Protein AF-A0A176FDD5-F1 (afdb_monomer)

Nearest PDB structures (foldseek):
  8rt6-assembly1_B  TM=4.544E-01  e=3.530E-19  Escherichia coli
  6gyb-assembly1_b  TM=4.256E-01  e=1.384E-16  Xanthomonas citri pv. citri str. 306
  7o3j-assembly1_B  TM=7.691E-01  e=2.552E-09  Escherichia coli
  8rt5-assembly1_B  TM=8.781E-01  e=9.897E-08  Escherichia coli
  2n01-assembly1_B  TM=8.824E-01  e=1.309E-06  Xanthomonas citri pv. citri str. 306

Radius of gyration: 21.98 Å; Cα contacts (8 Å, |Δi|>4): 383; chains: 1; bounding box: 65×36×54 Å

Mean predicted aligned error: 16.77 Å

Foldseek 3Di:
DPPDEAEDEAEQVDKAKEFDDPPWAWPDKDWDDCPQKPKDDDVVVGRMIIIHGDDAQDWTWMWTDTPVDIYIYIYTYDDDPDDDDPDRYHYDDDVVVVVVVVVVVVPVPDDQQDKQQQKDKDFDAQQGFPGWIDSQFKIKTAGDQPGDAWQKWAADPVRDTDHFDWDDDRRMIITTHDHQKMWTDDDPGIMIMGRDPPDDDDDD

Solvent-accessible surface area (backbone atoms only — not comparable to full-atom values): 11945 Å² total; per-residue (Å²): 126,90,86,60,71,44,79,42,75,35,36,78,91,46,66,37,36,38,43,57,59,92,89,36,40,76,74,45,77,48,62,73,51,61,81,40,32,49,75,48,74,39,72,92,70,44,31,33,37,38,39,34,47,74,39,89,72,38,71,40,47,35,37,40,33,34,82,80,50,75,46,40,34,37,42,32,36,50,84,71,84,80,90,73,74,95,76,54,72,49,70,77,82,53,73,61,58,50,47,47,51,47,60,63,51,56,53,56,92,83,65,75,60,76,68,45,61,51,57,51,77,46,67,83,60,68,51,50,60,79,45,51,38,28,51,84,55,35,29,38,38,30,39,45,87,88,29,62,86,57,51,60,26,43,29,48,99,84,66,56,72,40,86,62,66,67,50,74,60,88,47,35,37,41,29,74,42,74,67,56,29,34,38,35,34,55,93,91,50,59,34,40,37,36,50,56,81,90,69,87,80,83,82,132

Structure (mmCIF, N/CA/C/O backbone):
data_AF-A0A176FDD5-F1
#
_entry.id   AF-A0A176FDD5-F1
#
loop_
_atom_site.group_PDB
_atom_site.id
_atom_site.type_symbol
_atom_site.label_atom_id
_atom_site.label_alt_id
_atom_site.label_comp_id
_atom_site.label_asym_id
_atom_site.label_entity_id
_atom_site.label_seq_id
_atom_site.pdbx_PDB_ins_code
_atom_site.Cartn_x
_atom_site.Cartn_y
_atom_site.Cartn_z
_atom_site.occupancy
_atom_site.B_iso_or_equiv
_atom_site.auth_seq_id
_atom_site.auth_comp_id
_atom_site.auth_asym_id
_atom_site.auth_atom_id
_atom_site.pdbx_PDB_model_num
ATOM 1 N N . PHE A 1 1 ? 4.085 -1.609 23.757 1.00 45.97 1 PHE A N 1
ATOM 2 C CA . PHE A 1 1 ? 2.766 -1.105 23.316 1.00 45.97 1 PHE A CA 1
ATOM 3 C C . PHE A 1 1 ? 1.644 -2.127 23.492 1.00 45.97 1 PHE A C 1
ATOM 5 O O . PHE A 1 1 ? 0.540 -1.878 23.028 1.00 45.97 1 PHE A O 1
ATOM 12 N N . GLU A 1 2 ? 1.873 -3.253 24.171 1.00 36.41 2 GLU A N 1
ATOM 13 C CA . GLU A 1 2 ? 0.776 -4.142 24.560 1.00 36.41 2 GLU A CA 1
ATOM 14 C C . GLU A 1 2 ? -0.098 -3.409 25.593 1.00 36.41 2 GLU A C 1
ATOM 16 O O . GLU A 1 2 ? 0.437 -2.872 26.562 1.00 36.41 2 GLU A O 1
ATOM 21 N N . ASN A 1 3 ? -1.413 -3.351 25.342 1.00 49.44 3 ASN A N 1
ATOM 22 C CA . ASN A 1 3 ? -2.490 -2.768 26.171 1.00 49.44 3 ASN A CA 1
ATOM 23 C C . ASN A 1 3 ? -2.983 -1.341 25.850 1.00 49.44 3 ASN A C 1
ATOM 25 O O . ASN A 1 3 ? -3.723 -0.773 26.653 1.00 49.44 3 ASN A O 1
ATOM 29 N N . GLN A 1 4 ? -2.669 -0.758 24.687 1.00 61.59 4 GLN A N 1
ATOM 30 C CA . GLN A 1 4 ? -3.341 0.480 24.264 1.00 61.59 4 GLN A CA 1
ATOM 31 C C . GLN A 1 4 ? -4.696 0.168 23.602 1.00 61.59 4 GLN A C 1
ATOM 33 O O . GLN A 1 4 ? -4.754 -0.588 22.634 1.00 61.59 4 GLN A O 1
ATOM 38 N N . VAL A 1 5 ? -5.780 0.746 24.133 1.00 67.62 5 VAL A N 1
ATOM 39 C CA . VAL A 1 5 ? -7.127 0.679 23.540 1.00 67.62 5 VAL A CA 1
ATOM 40 C C . VAL A 1 5 ? -7.365 1.939 22.711 1.00 67.62 5 VAL A C 1
ATOM 42 O O . VAL A 1 5 ? -7.263 3.050 23.231 1.00 67.62 5 VAL A O 1
ATOM 45 N N . PHE A 1 6 ? -7.683 1.775 21.430 1.00 73.19 6 PHE A N 1
ATOM 46 C CA . PHE A 1 6 ? -7.930 2.881 20.506 1.00 73.19 6 PHE A CA 1
ATOM 47 C C . PHE A 1 6 ? -9.427 3.145 20.364 1.00 73.19 6 PHE A C 1
ATOM 49 O O . PHE A 1 6 ? -10.178 2.258 19.967 1.00 73.19 6 PHE A O 1
ATOM 56 N N . VAL A 1 7 ? -9.871 4.361 20.678 1.00 77.44 7 VAL A N 1
ATOM 57 C CA . VAL A 1 7 ? -11.276 4.749 20.498 1.00 77.44 7 VAL A CA 1
ATOM 58 C C . VAL A 1 7 ? -11.498 5.168 19.049 1.00 77.44 7 VAL A C 1
ATOM 60 O O . VAL A 1 7 ? -10.789 6.040 18.548 1.00 77.44 7 VAL A O 1
ATOM 63 N N . ILE A 1 8 ? -12.474 4.548 18.389 1.00 77.81 8 ILE A N 1
ATOM 64 C CA . ILE A 1 8 ? -12.871 4.852 17.015 1.00 77.81 8 ILE A CA 1
ATOM 65 C C . ILE A 1 8 ? -14.319 5.322 17.039 1.00 77.81 8 ILE A C 1
ATOM 67 O O . ILE A 1 8 ? -15.229 4.551 17.343 1.00 77.81 8 ILE A O 1
ATOM 71 N N . GLU A 1 9 ? -14.510 6.591 16.703 1.00 78.94 9 GLU A N 1
ATOM 72 C CA . GLU A 1 9 ? -15.832 7.169 16.489 1.00 78.94 9 GLU A CA 1
ATOM 73 C C . GLU A 1 9 ? -16.280 6.863 15.049 1.00 78.94 9 GLU A C 1
ATOM 75 O O . GLU A 1 9 ? -15.513 6.999 14.090 1.00 78.94 9 GLU A O 1
ATOM 80 N N . THR A 1 10 ? -17.516 6.404 14.905 1.00 74.06 10 THR A N 1
ATOM 81 C CA . THR A 1 10 ? -18.140 5.961 13.650 1.00 74.06 10 THR A CA 1
ATOM 82 C C . THR A 1 10 ? -19.493 6.646 13.478 1.00 74.06 10 THR A C 1
ATOM 84 O O . THR A 1 10 ? -20.089 7.078 14.460 1.00 74.06 10 THR A O 1
ATOM 87 N N . ASP A 1 11 ? -19.984 6.748 12.243 1.00 78.88 11 ASP A N 1
ATOM 88 C CA . ASP A 1 11 ? -21.230 7.452 11.913 1.00 78.88 11 ASP A CA 1
ATOM 89 C C . ASP A 1 11 ? -22.132 6.557 11.053 1.00 78.88 11 ASP A C 1
ATOM 91 O O . ASP A 1 11 ? -21.666 5.978 10.074 1.00 78.88 11 ASP A O 1
ATOM 95 N N . LEU A 1 12 ? -23.428 6.466 11.375 1.00 79.69 12 LEU A N 1
ATOM 96 C CA . LEU A 1 12 ? -24.402 5.631 10.643 1.00 79.69 12 LEU A CA 1
ATOM 97 C C . LEU A 1 12 ? -24.458 5.844 9.125 1.00 79.69 12 LEU A C 1
ATOM 99 O O . LEU A 1 12 ? -24.906 4.961 8.397 1.00 79.69 12 LEU A O 1
ATOM 103 N N . ARG A 1 13 ? -24.058 7.015 8.621 1.00 75.44 13 ARG A N 1
ATOM 104 C CA . ARG A 1 13 ? -24.116 7.331 7.186 1.00 75.44 13 ARG A CA 1
ATOM 105 C C . ARG A 1 13 ? -22.776 7.161 6.483 1.00 75.44 13 ARG A C 1
ATOM 107 O O . ARG A 1 13 ? -22.708 7.387 5.275 1.00 75.44 13 ARG A O 1
ATOM 114 N N . HIS A 1 14 ? -21.725 6.772 7.202 1.00 69.06 14 HIS A N 1
ATOM 115 C CA . HIS A 1 14 ? -20.375 6.710 6.665 1.00 69.06 14 HIS A CA 1
ATOM 116 C C . HIS A 1 14 ? -19.638 5.446 7.107 1.00 69.06 14 HIS A C 1
ATOM 118 O O . HIS A 1 14 ? -19.738 4.985 8.237 1.00 69.06 14 HIS A O 1
ATOM 124 N N . SER A 1 15 ? -18.833 4.896 6.204 1.00 69.38 15 SER A N 1
ATOM 125 C CA . SER A 1 15 ? -17.897 3.830 6.550 1.00 69.38 15 SER A CA 1
ATOM 126 C C . SER A 1 15 ? -16.581 4.411 7.057 1.00 69.38 15 SER A C 1
ATOM 128 O O . SER A 1 15 ? -16.010 5.292 6.407 1.00 69.38 15 SER A O 1
ATOM 130 N N . THR A 1 16 ? -16.054 3.853 8.141 1.00 71.44 16 THR A N 1
ATOM 131 C CA . THR A 1 16 ? -14.710 4.158 8.646 1.00 71.44 16 THR A CA 1
ATOM 132 C C . THR A 1 16 ? -13.724 3.124 8.120 1.00 71.44 16 THR A C 1
ATOM 134 O O . THR A 1 16 ? -13.996 1.929 8.186 1.00 71.44 16 THR A O 1
ATOM 137 N N . THR A 1 17 ? -12.579 3.562 7.598 1.00 70.75 17 THR A N 1
ATOM 138 C CA . THR A 1 17 ? -11.528 2.660 7.105 1.00 70.75 17 THR A CA 1
ATOM 139 C C . THR A 1 17 ? -10.261 2.818 7.938 1.00 70.75 17 THR A C 1
ATOM 141 O O . THR A 1 17 ? -9.810 3.929 8.217 1.00 70.75 17 THR A O 1
ATOM 144 N N . ILE A 1 18 ? -9.683 1.693 8.349 1.00 76.12 18 ILE A N 1
ATOM 145 C CA . ILE A 1 18 ? -8.463 1.625 9.151 1.00 76.12 18 ILE A CA 1
ATOM 146 C C . ILE A 1 18 ? -7.359 0.985 8.313 1.00 76.12 18 ILE A C 1
ATOM 148 O O . ILE A 1 18 ? -7.531 -0.117 7.786 1.00 76.12 18 ILE A O 1
ATOM 152 N N . HIS A 1 19 ? -6.218 1.670 8.229 1.00 73.75 19 HIS A N 1
ATOM 153 C CA . HIS A 1 19 ? -5.006 1.159 7.594 1.00 73.75 19 HIS A CA 1
ATOM 154 C C . HIS A 1 19 ? -4.005 0.731 8.668 1.00 73.75 19 HIS A C 1
ATOM 156 O O . HIS A 1 19 ? -3.552 1.538 9.484 1.00 73.75 19 HIS A O 1
ATOM 162 N N . PHE A 1 20 ? -3.652 -0.548 8.644 1.00 75.94 20 PHE A N 1
ATOM 163 C CA . PHE A 1 20 ? -2.650 -1.148 9.518 1.00 75.94 20 PHE A CA 1
ATOM 164 C C . PHE A 1 20 ? -1.241 -0.974 8.930 1.00 75.94 20 PHE A C 1
ATOM 166 O O . PHE A 1 20 ? -1.073 -0.437 7.834 1.00 75.94 20 PHE A O 1
ATOM 173 N N . GLY A 1 21 ? -0.196 -1.391 9.641 1.00 70.69 21 GLY A N 1
ATOM 174 C CA . GLY A 1 21 ? 1.181 -1.235 9.179 1.00 70.69 21 GLY A CA 1
ATOM 175 C C . GLY A 1 21 ? 1.463 -1.977 7.858 1.00 70.69 21 GLY A C 1
ATOM 176 O O . GLY A 1 21 ? 0.883 -3.032 7.591 1.00 70.69 21 GLY A O 1
ATOM 177 N N . PRO A 1 22 ? 2.379 -1.474 7.009 1.00 68.38 22 PRO A N 1
ATOM 178 C CA . PRO A 1 22 ? 2.713 -2.125 5.746 1.00 68.38 22 PRO A CA 1
ATOM 179 C C . PRO A 1 22 ? 3.302 -3.526 5.973 1.00 68.38 22 PRO A C 1
ATOM 181 O O . PRO A 1 22 ? 4.278 -3.705 6.709 1.00 68.38 22 PRO A O 1
ATOM 184 N N . GLY A 1 23 ? 2.723 -4.527 5.305 1.00 73.25 23 GLY A N 1
ATOM 185 C CA . GLY A 1 23 ? 3.103 -5.937 5.442 1.00 73.25 23 GLY A CA 1
ATOM 186 C C . GLY A 1 23 ? 2.484 -6.652 6.650 1.00 73.25 23 GLY A C 1
ATOM 187 O O . GLY A 1 23 ? 2.870 -7.790 6.927 1.00 73.25 23 GLY A O 1
ATOM 188 N N . GLU A 1 24 ? 1.557 -6.008 7.366 1.00 70.12 24 GLU A N 1
ATOM 189 C CA . GLU A 1 24 ? 0.659 -6.717 8.274 1.00 70.12 24 GLU A CA 1
ATOM 190 C C . GLU A 1 24 ? -0.397 -7.492 7.485 1.00 70.12 24 GLU A C 1
ATOM 192 O O . GLU A 1 24 ? -0.945 -7.001 6.498 1.00 70.12 24 GLU A O 1
ATOM 197 N N . ARG A 1 25 ? -0.667 -8.717 7.930 1.00 72.62 25 ARG A N 1
ATOM 198 C CA . ARG A 1 25 ? -1.728 -9.582 7.423 1.00 72.62 25 ARG A CA 1
ATOM 199 C C . ARG A 1 25 ? -2.643 -9.938 8.582 1.00 72.62 25 ARG A C 1
ATOM 201 O O . ARG A 1 25 ? -2.147 -10.267 9.654 1.00 72.62 25 ARG A O 1
ATOM 208 N N . PHE A 1 26 ? -3.950 -9.882 8.354 1.00 74.12 26 PHE A N 1
ATOM 209 C CA . PHE A 1 26 ? -4.939 -10.274 9.352 1.00 74.12 26 PHE A CA 1
ATOM 210 C C . PHE A 1 26 ? -4.892 -11.782 9.604 1.00 74.12 26 PHE A C 1
ATOM 212 O O . PHE A 1 26 ? -5.060 -12.569 8.671 1.00 74.12 26 PHE A O 1
ATOM 219 N N . ASP A 1 27 ? -4.701 -12.149 10.868 1.00 68.69 27 ASP A N 1
ATOM 220 C CA . ASP A 1 27 ? -4.836 -13.521 11.353 1.00 68.69 27 ASP A CA 1
ATOM 221 C C . ASP A 1 27 ? -6.234 -13.733 11.950 1.00 68.69 27 ASP A C 1
ATOM 223 O O . ASP A 1 27 ? -6.860 -14.764 11.708 1.00 68.69 27 ASP A O 1
ATOM 227 N N . ALA A 1 28 ? -6.758 -12.740 12.681 1.00 60.91 28 ALA A N 1
ATOM 228 C CA . ALA A 1 28 ? -8.123 -12.759 13.203 1.00 60.91 28 ALA A CA 1
ATOM 229 C C . ALA A 1 28 ? -8.682 -11.347 13.432 1.00 60.91 28 ALA A C 1
ATOM 231 O O . ALA A 1 28 ? -7.958 -10.426 13.808 1.00 60.91 28 ALA A O 1
ATOM 232 N N . VAL A 1 29 ? -9.997 -11.195 13.268 1.00 78.69 29 VAL A N 1
ATOM 233 C CA . VAL A 1 29 ? -10.750 -10.000 13.673 1.00 78.69 29 VAL A CA 1
ATOM 234 C C . VAL A 1 29 ? -11.919 -10.453 14.536 1.00 78.69 29 VAL A C 1
ATOM 236 O O . VAL A 1 29 ? -12.705 -11.300 14.122 1.00 78.69 29 VAL A O 1
ATOM 239 N N . ILE A 1 30 ? -11.998 -9.924 15.754 1.00 68.31 30 ILE A N 1
ATOM 240 C CA . ILE A 1 30 ? -12.984 -10.296 16.768 1.00 68.31 30 ILE A CA 1
ATOM 241 C C . ILE A 1 30 ? -13.747 -9.033 17.144 1.00 68.31 30 ILE A C 1
ATOM 243 O O . ILE A 1 30 ? -13.139 -8.047 17.552 1.00 68.31 30 ILE A O 1
ATOM 247 N N . VAL A 1 31 ? -15.068 -9.053 17.019 1.00 81.00 31 VAL A N 1
ATOM 248 C CA . VAL A 1 31 ? -15.945 -7.918 17.339 1.00 81.00 31 VAL A CA 1
ATOM 249 C C . VAL A 1 31 ? -16.972 -8.394 18.357 1.00 81.00 31 VAL A C 1
ATOM 251 O O . VAL A 1 31 ? -17.512 -9.487 18.202 1.00 81.00 31 VAL A O 1
ATOM 254 N N . GLY A 1 32 ? -17.213 -7.605 19.405 1.00 61.00 32 GLY A N 1
ATOM 255 C CA . GLY A 1 32 ? -18.164 -7.967 20.457 1.00 61.00 32 GLY A CA 1
ATOM 256 C C . GLY A 1 32 ? -19.611 -7.965 19.965 1.00 61.00 32 GLY A C 1
ATOM 257 O O . GLY A 1 32 ? -20.315 -8.959 20.107 1.00 61.00 32 GLY A O 1
ATOM 258 N N . ASP A 1 33 ? -20.037 -6.857 19.358 1.00 75.75 33 ASP A N 1
ATOM 259 C CA . ASP A 1 33 ? -21.391 -6.674 18.829 1.00 75.75 33 ASP A CA 1
ATOM 260 C C . ASP A 1 33 ? -21.357 -6.595 17.297 1.00 75.75 33 ASP A C 1
ATOM 262 O O . ASP A 1 33 ? -21.143 -5.532 16.711 1.00 75.75 33 ASP A O 1
ATOM 266 N N . THR A 1 34 ? -21.524 -7.755 16.660 1.00 72.44 34 THR A N 1
ATOM 267 C CA . THR A 1 34 ? -21.541 -7.899 15.193 1.00 72.44 34 THR A CA 1
ATOM 268 C C . THR A 1 34 ? -22.899 -7.578 14.566 1.00 72.44 34 THR A C 1
ATOM 270 O O . THR A 1 34 ? -22.990 -7.460 13.346 1.00 72.44 34 THR A O 1
ATOM 273 N N . GLU A 1 35 ? -23.950 -7.408 15.375 1.00 75.94 35 GLU A N 1
ATOM 274 C CA . GLU A 1 35 ? -25.268 -6.982 14.893 1.00 75.94 35 GLU A CA 1
ATOM 275 C C . GLU A 1 35 ? -25.295 -5.461 14.709 1.00 75.94 35 GLU A C 1
ATOM 277 O O . GLU A 1 35 ? -25.795 -4.954 13.703 1.00 75.94 35 GLU A O 1
ATOM 282 N N . SER A 1 36 ? -24.688 -4.730 15.647 1.00 79.69 36 SER A N 1
ATOM 283 C CA . SER A 1 36 ? -24.583 -3.272 15.586 1.00 79.69 36 SER A CA 1
ATOM 284 C C . SER A 1 36 ? -23.452 -2.771 14.687 1.00 79.69 36 SER A C 1
ATOM 286 O O . SER A 1 36 ? -23.517 -1.630 14.226 1.00 79.69 36 SER A O 1
ATOM 288 N N . PHE A 1 37 ? -22.421 -3.584 14.430 1.00 81.56 37 PHE A N 1
ATOM 289 C CA . PHE A 1 37 ? -21.262 -3.204 13.620 1.00 81.56 37 PHE A CA 1
ATOM 290 C C . PHE A 1 37 ? -20.894 -4.281 12.603 1.00 81.56 37 PHE A C 1
ATOM 292 O O . PHE A 1 37 ? -20.538 -5.403 12.955 1.00 81.56 37 PHE A O 1
ATOM 299 N N . GLN A 1 38 ? -20.865 -3.891 11.331 1.00 82.31 38 GLN A N 1
ATOM 300 C CA . GLN A 1 38 ? -20.264 -4.682 10.268 1.00 82.31 38 GLN A CA 1
ATOM 301 C C . GLN A 1 38 ? -18.789 -4.311 10.116 1.00 82.31 38 GLN A C 1
ATOM 303 O O . GLN A 1 38 ? -18.445 -3.135 9.969 1.00 82.31 38 GLN A O 1
ATOM 308 N N . VAL A 1 39 ? -17.922 -5.322 10.139 1.00 82.56 39 VAL A N 1
ATOM 309 C CA . VAL A 1 39 ? -16.470 -5.161 10.053 1.00 82.56 39 VAL A CA 1
ATOM 310 C C . VAL A 1 39 ? -15.918 -6.113 9.002 1.00 82.56 39 VAL A C 1
ATOM 312 O O . VAL A 1 39 ? -15.962 -7.327 9.183 1.00 82.56 39 VAL A O 1
ATOM 315 N N . ASP A 1 40 ? -15.358 -5.551 7.934 1.00 78.19 40 ASP A N 1
ATOM 316 C CA . ASP A 1 40 ? -14.898 -6.301 6.767 1.00 78.19 40 ASP A CA 1
ATOM 317 C C . ASP A 1 40 ? -13.418 -5.998 6.477 1.00 78.19 40 ASP A C 1
ATOM 319 O O . ASP A 1 40 ? -13.068 -4.859 6.143 1.00 78.19 40 ASP A O 1
ATOM 323 N N . PRO A 1 41 ? -12.514 -6.990 6.587 1.00 76.38 41 PRO A N 1
ATOM 324 C CA . PRO A 1 41 ? -11.173 -6.886 6.024 1.00 76.38 41 PRO A CA 1
ATOM 325 C C . PRO A 1 41 ? -11.254 -6.798 4.502 1.00 76.38 41 PRO A C 1
ATOM 327 O O . PRO A 1 41 ? -12.111 -7.435 3.894 1.00 76.38 41 PRO A O 1
ATOM 330 N N . ILE A 1 42 ? -10.327 -6.071 3.876 1.00 70.38 42 ILE A N 1
ATOM 331 C CA . ILE A 1 42 ? -10.179 -6.031 2.416 1.00 70.38 42 ILE A CA 1
ATOM 332 C C . ILE A 1 42 ? -8.891 -6.785 2.054 1.00 70.38 42 ILE A C 1
ATOM 334 O O . ILE A 1 42 ? -7.817 -6.178 2.024 1.00 70.38 42 ILE A O 1
ATOM 338 N N . PRO A 1 43 ? -8.948 -8.108 1.786 1.00 52.06 43 PRO A N 1
ATOM 339 C CA . PRO A 1 43 ? -7.753 -8.930 1.587 1.00 52.06 43 PRO A CA 1
ATOM 340 C C . PRO A 1 43 ? -6.913 -8.485 0.389 1.00 52.06 43 PRO A C 1
ATOM 342 O O . PRO A 1 43 ? -5.694 -8.629 0.407 1.00 52.06 43 PRO A O 1
ATOM 345 N N . GLU A 1 44 ? -7.555 -7.906 -0.629 1.00 54.56 44 GLU A N 1
ATOM 346 C CA . GLU A 1 44 ? -6.904 -7.369 -1.831 1.00 54.56 44 GLU A CA 1
ATOM 347 C C . GLU A 1 44 ? -6.012 -6.158 -1.528 1.00 54.56 44 GLU A C 1
ATOM 349 O O . GLU A 1 44 ? -4.991 -5.962 -2.185 1.00 54.56 44 GLU A O 1
ATOM 354 N N . LEU A 1 45 ? -6.362 -5.381 -0.497 1.00 55.53 45 LEU A N 1
ATOM 355 C CA . LEU A 1 45 ? -5.554 -4.273 0.015 1.00 55.53 45 LEU A CA 1
ATOM 356 C C . LEU A 1 45 ? -4.641 -4.712 1.174 1.00 55.53 45 LEU A C 1
ATOM 358 O O . LEU A 1 45 ? -3.812 -3.931 1.626 1.00 55.53 45 LEU A O 1
ATOM 362 N N . GLY A 1 46 ? -4.757 -5.966 1.627 1.00 65.88 46 GLY A N 1
ATOM 363 C CA . GLY A 1 46 ? -3.879 -6.648 2.581 1.00 65.88 46 GLY A CA 1
ATOM 364 C C . GLY A 1 46 ? -4.055 -6.222 4.039 1.00 65.88 46 GLY A C 1
ATOM 365 O O . GLY A 1 46 ? -4.374 -7.050 4.888 1.00 65.88 46 GLY A O 1
ATOM 366 N N . ASN A 1 47 ? -3.845 -4.938 4.318 1.00 72.75 47 ASN A N 1
ATOM 367 C CA . ASN A 1 47 ? -3.756 -4.347 5.656 1.00 72.75 47 ASN A CA 1
ATOM 368 C C . ASN A 1 47 ? -4.863 -3.311 5.913 1.00 72.75 47 ASN A C 1
ATOM 370 O O . ASN A 1 47 ? -4.656 -2.357 6.663 1.00 72.75 47 ASN A O 1
ATOM 374 N N . VAL A 1 48 ? -6.020 -3.465 5.266 1.00 74.75 48 VAL A N 1
ATOM 375 C CA . VAL A 1 48 ? -7.139 -2.515 5.343 1.00 74.75 48 VAL A CA 1
ATOM 376 C C . VAL A 1 48 ? -8.381 -3.191 5.912 1.00 74.75 48 VAL A C 1
ATOM 378 O O . VAL A 1 48 ? -8.731 -4.299 5.503 1.00 74.75 48 VAL A O 1
ATOM 381 N N . LEU A 1 49 ? -9.043 -2.510 6.846 1.00 82.38 49 LEU A N 1
ATOM 382 C CA . LEU A 1 49 ? -10.279 -2.945 7.495 1.00 82.38 49 LEU A CA 1
ATOM 383 C C . LEU A 1 49 ? -11.325 -1.835 7.400 1.00 82.38 49 LEU A C 1
ATOM 385 O O . LEU A 1 49 ? -11.026 -0.684 7.717 1.00 82.38 49 LEU A O 1
ATOM 389 N N . THR A 1 50 ? -12.551 -2.173 7.019 1.00 82.62 50 THR A N 1
ATOM 390 C CA . THR A 1 50 ? -13.675 -1.232 6.988 1.00 82.62 50 THR A CA 1
ATOM 391 C C . THR A 1 50 ? -14.675 -1.554 8.092 1.00 82.62 50 THR A C 1
ATOM 393 O O . THR A 1 50 ? -14.951 -2.716 8.366 1.00 82.62 50 THR A O 1
ATOM 396 N N . ILE A 1 51 ? -15.229 -0.512 8.711 1.00 84.44 51 ILE A N 1
ATOM 397 C CA . ILE A 1 51 ? -16.217 -0.573 9.788 1.00 84.44 51 ILE A CA 1
ATOM 398 C C . ILE A 1 51 ? -17.444 0.235 9.365 1.00 84.44 51 ILE A C 1
ATOM 400 O O . ILE A 1 51 ? -17.318 1.382 8.924 1.00 84.44 51 ILE A O 1
ATOM 404 N N . LYS A 1 52 ? -18.631 -0.351 9.514 1.00 84.06 52 LYS A N 1
ATOM 405 C CA . LYS A 1 52 ? -19.925 0.292 9.268 1.00 84.06 52 LYS A CA 1
ATOM 406 C C . LYS A 1 52 ? -20.860 0.036 10.454 1.00 84.06 52 LYS A C 1
ATOM 408 O O . LYS A 1 52 ? -21.175 -1.127 10.710 1.00 84.06 52 LYS A O 1
ATOM 413 N N . PRO A 1 53 ? -21.293 1.074 11.184 1.00 84.56 53 PRO A N 1
ATOM 414 C CA . PRO A 1 53 ? -22.316 0.911 12.209 1.00 84.56 53 PRO A CA 1
ATOM 415 C C . PRO A 1 53 ? -23.707 0.774 11.573 1.00 84.56 53 PRO A C 1
ATOM 417 O O . PRO A 1 53 ? -23.993 1.392 10.548 1.00 84.56 53 PRO A O 1
ATOM 420 N N . HIS A 1 54 ? -24.579 -0.002 12.214 1.00 86.31 54 HIS A N 1
ATOM 421 C CA . HIS A 1 54 ? -25.984 -0.209 11.828 1.00 86.31 54 HIS A CA 1
ATOM 422 C C . HIS A 1 54 ? -26.974 0.297 12.880 1.00 86.31 54 HIS A C 1
ATOM 424 O O . HIS A 1 54 ? -28.128 0.577 12.559 1.00 86.31 54 HIS A O 1
ATOM 430 N N . VAL A 1 55 ? -26.528 0.445 14.131 1.00 85.50 55 VAL A N 1
ATOM 431 C CA . VAL A 1 55 ? -27.367 0.845 15.267 1.00 85.50 55 VAL A CA 1
ATOM 432 C C . VAL A 1 55 ? -26.868 2.161 15.860 1.00 85.50 55 VAL A C 1
ATOM 434 O O . VAL A 1 55 ? -25.682 2.322 16.143 1.00 85.50 55 VAL A O 1
ATOM 437 N N . GLN A 1 56 ? -27.789 3.106 16.064 1.00 84.81 56 GLN A N 1
ATOM 438 C CA . GLN A 1 56 ? -27.481 4.412 16.648 1.00 84.81 56 GLN A CA 1
ATOM 439 C C . GLN A 1 56 ? -27.086 4.285 18.125 1.00 84.81 56 GLN A C 1
ATOM 441 O O . GLN A 1 56 ? -27.758 3.602 18.895 1.00 84.81 56 GLN A O 1
ATOM 446 N N . GLY A 1 57 ? -26.032 4.987 18.537 1.00 80.69 57 GLY A N 1
ATOM 447 C CA . GLY A 1 57 ? -25.512 5.000 19.902 1.00 80.69 57 GLY A CA 1
ATOM 448 C C . GLY A 1 57 ? -24.844 3.693 20.331 1.00 80.69 57 GLY A C 1
ATOM 449 O O . GLY A 1 57 ? -24.567 3.518 21.519 1.00 80.69 57 GLY A O 1
ATOM 450 N N . ALA A 1 58 ? -24.597 2.771 19.396 1.00 83.44 58 ALA A N 1
ATOM 451 C CA . ALA A 1 58 ? -23.950 1.504 19.690 1.00 83.44 58 ALA A CA 1
ATOM 452 C C . ALA A 1 58 ? -22.500 1.711 20.151 1.00 83.44 58 ALA A C 1
ATOM 454 O O . ALA A 1 58 ? -21.784 2.595 19.677 1.00 83.44 58 ALA A O 1
ATOM 455 N N . SER A 1 59 ? -22.055 0.878 21.087 1.00 82.88 59 SER A N 1
ATOM 456 C CA . SER A 1 59 ? -20.688 0.896 21.595 1.00 82.88 59 SER A CA 1
ATOM 457 C C . SER A 1 59 ? -20.227 -0.525 21.865 1.00 82.88 59 SER A C 1
ATOM 459 O O . SER A 1 59 ? -20.931 -1.297 22.514 1.00 82.88 59 SER A O 1
ATOM 461 N N . THR A 1 60 ? -19.058 -0.886 21.346 1.00 75.38 60 THR A N 1
ATOM 462 C CA . THR A 1 60 ? -18.519 -2.236 21.500 1.00 75.38 60 THR A CA 1
ATOM 463 C C . THR A 1 60 ? -16.996 -2.243 21.479 1.00 75.38 60 THR A C 1
ATOM 465 O O . THR A 1 60 ? -16.335 -1.222 21.279 1.00 75.38 60 THR A O 1
ATOM 468 N N . ASN A 1 61 ? -16.410 -3.404 21.729 1.00 70.06 61 ASN A N 1
ATOM 469 C CA . ASN A 1 61 ? -14.989 -3.649 21.569 1.00 70.06 61 ASN A CA 1
ATOM 470 C C . ASN A 1 61 ? -14.713 -4.421 20.275 1.00 70.06 61 ASN A C 1
ATOM 472 O O . ASN A 1 61 ? -15.505 -5.250 19.828 1.00 70.06 61 ASN A O 1
ATOM 476 N N . MET A 1 62 ? -13.544 -4.168 19.700 1.00 80.19 62 MET A N 1
ATOM 477 C CA . MET A 1 62 ? -13.013 -4.938 18.583 1.00 80.19 62 MET A CA 1
ATOM 478 C C . MET A 1 62 ? -11.537 -5.232 18.828 1.00 80.19 62 MET A C 1
ATOM 480 O O . MET A 1 62 ? -10.784 -4.355 19.240 1.00 80.19 62 MET A O 1
ATOM 484 N N . THR A 1 63 ? -11.105 -6.453 18.543 1.00 65.75 63 THR A N 1
ATOM 485 C CA . THR A 1 63 ? -9.704 -6.862 18.589 1.00 65.75 63 THR A CA 1
ATOM 486 C C . THR A 1 63 ? -9.277 -7.348 17.215 1.00 65.75 63 THR A C 1
ATOM 488 O O . THR A 1 63 ? -9.918 -8.216 16.627 1.00 65.75 63 THR A O 1
ATOM 491 N N . VAL A 1 64 ? -8.181 -6.797 16.703 1.00 74.75 64 VAL A N 1
ATOM 492 C CA . VAL A 1 64 ? -7.583 -7.198 15.426 1.00 74.75 64 VAL A CA 1
ATOM 493 C C . VAL A 1 64 ? -6.219 -7.798 15.709 1.00 74.75 64 VAL A C 1
ATOM 495 O O . VAL A 1 64 ? -5.358 -7.139 16.286 1.00 74.75 64 VAL A O 1
ATOM 498 N N . ILE A 1 65 ? -6.028 -9.046 15.305 1.00 66.25 65 ILE A N 1
ATOM 499 C CA . ILE A 1 65 ? -4.772 -9.778 15.432 1.00 66.25 65 ILE A CA 1
ATOM 500 C C . ILE A 1 65 ? -4.169 -9.897 14.038 1.00 66.25 65 ILE A C 1
ATOM 502 O O . ILE A 1 65 ? -4.813 -10.381 13.104 1.00 66.25 65 ILE A O 1
ATOM 506 N N . THR A 1 66 ? -2.932 -9.442 13.901 1.00 73.25 66 THR A N 1
ATOM 507 C CA . THR A 1 66 ? -2.131 -9.569 12.688 1.00 73.25 66 THR A CA 1
ATOM 508 C C . THR A 1 66 ? -0.919 -10.454 12.951 1.00 73.25 66 THR A C 1
ATOM 510 O O . THR A 1 66 ? -0.514 -10.663 14.097 1.00 73.25 66 THR A O 1
ATOM 513 N N . ASN A 1 67 ? -0.248 -10.847 11.872 1.00 70.62 67 ASN A N 1
ATOM 514 C CA . ASN A 1 67 ? 1.039 -11.540 11.915 1.00 70.62 67 ASN A CA 1
ATOM 515 C C . ASN A 1 67 ? 2.169 -10.765 12.631 1.00 70.62 67 ASN A C 1
ATOM 517 O O . ASN A 1 67 ? 3.278 -11.287 12.757 1.00 70.62 67 ASN A O 1
ATOM 521 N N . ARG A 1 68 ? 1.949 -9.504 13.031 1.00 74.12 68 ARG A N 1
ATOM 522 C CA . ARG A 1 68 ? 2.939 -8.684 13.745 1.00 74.12 68 ARG A CA 1
ATOM 523 C C . ARG A 1 68 ? 2.446 -8.154 15.085 1.00 74.12 68 ARG A C 1
ATOM 525 O O . ARG A 1 68 ? 3.281 -7.944 15.966 1.00 74.12 68 ARG A O 1
ATOM 532 N N . ARG A 1 69 ? 1.155 -7.834 15.223 1.00 74.31 69 ARG A N 1
ATOM 533 C CA . ARG A 1 69 ? 0.618 -7.056 16.348 1.00 74.31 69 ARG A CA 1
ATOM 534 C C . ARG A 1 69 ? -0.829 -7.416 16.657 1.00 74.31 69 ARG A C 1
ATOM 536 O O . ARG A 1 69 ? -1.596 -7.817 15.789 1.00 74.31 69 ARG A O 1
ATOM 543 N N . THR A 1 70 ? -1.206 -7.149 17.900 1.00 68.75 70 THR A N 1
ATOM 544 C CA . THR A 1 70 ? -2.595 -7.185 18.354 1.00 68.75 70 THR A CA 1
ATOM 545 C C . THR A 1 70 ? -3.053 -5.769 18.670 1.00 68.75 70 THR A C 1
ATOM 547 O O . THR A 1 70 ? -2.384 -5.042 19.405 1.00 68.75 70 THR A O 1
ATOM 550 N N . TYR A 1 71 ? -4.204 -5.389 18.130 1.00 76.25 71 TYR A N 1
ATOM 551 C CA . TYR A 1 71 ? -4.840 -4.093 18.322 1.00 76.25 71 TYR A CA 1
ATOM 552 C C . TYR A 1 71 ? -6.153 -4.272 19.067 1.00 76.25 71 TYR A C 1
ATOM 554 O O . TYR A 1 71 ? -6.978 -5.092 18.667 1.00 76.25 71 TYR A O 1
ATOM 562 N N . SER A 1 72 ? -6.367 -3.471 20.107 1.00 67.81 72 SER A N 1
ATOM 563 C CA . SER A 1 72 ? -7.640 -3.403 20.822 1.00 67.81 72 SER A CA 1
ATOM 564 C C . SER A 1 72 ? -8.300 -2.060 20.553 1.00 67.81 72 SER A C 1
ATOM 566 O O . SER A 1 72 ? -7.683 -1.008 20.708 1.00 67.81 72 SER A O 1
ATOM 568 N N . PHE A 1 73 ? -9.565 -2.095 20.165 1.00 76.50 73 PHE A N 1
ATOM 569 C CA . PHE A 1 73 ? -10.361 -0.942 19.789 1.00 76.50 73 PHE A CA 1
ATOM 570 C C . PHE A 1 73 ? -11.624 -0.859 20.633 1.00 76.50 73 PHE A C 1
ATOM 572 O O . PHE A 1 73 ? -12.223 -1.874 20.993 1.00 76.50 73 PHE A O 1
ATOM 579 N N . HIS A 1 74 ? -12.052 0.369 20.886 1.00 75.94 74 HIS A N 1
ATOM 580 C CA . HIS A 1 74 ? -13.370 0.687 21.400 1.00 75.94 74 HIS A CA 1
ATOM 581 C C . HIS A 1 74 ? -14.139 1.438 20.311 1.00 75.94 74 HIS A C 1
ATOM 583 O O . HIS A 1 74 ? -13.798 2.574 19.982 1.00 75.94 74 HIS A O 1
ATOM 589 N N . LEU A 1 75 ? -15.125 0.775 19.712 1.00 79.75 75 LEU A N 1
ATOM 590 C CA . LEU A 1 75 ? -15.960 1.327 18.650 1.00 79.75 75 LEU A CA 1
ATOM 591 C C . LEU A 1 75 ? -17.146 2.049 19.272 1.00 79.75 75 LEU A C 1
ATOM 593 O O . LEU A 1 75 ? -17.805 1.498 20.154 1.00 79.75 75 LEU A O 1
ATOM 597 N N . ARG A 1 76 ? -17.426 3.262 18.804 1.00 82.31 76 ARG A N 1
ATOM 598 C CA . ARG A 1 76 ? -18.570 4.059 19.246 1.00 82.31 76 ARG A CA 1
ATOM 599 C C . ARG A 1 76 ? -19.272 4.651 18.036 1.00 82.31 76 ARG A C 1
ATOM 601 O O . ARG A 1 76 ? -18.625 5.216 17.157 1.00 82.31 76 ARG A O 1
ATOM 608 N N . GLU A 1 77 ? -20.586 4.495 17.972 1.00 78.12 77 GLU A N 1
ATOM 609 C CA . GLU A 1 77 ? -21.430 5.236 17.039 1.00 78.12 77 GLU A CA 1
ATOM 610 C C . GLU A 1 77 ? -21.787 6.580 17.680 1.00 78.12 77 GLU A C 1
ATOM 612 O O . GLU A 1 77 ? -22.279 6.639 18.813 1.00 78.12 77 GLU A O 1
ATOM 617 N N . GLY A 1 78 ? -21.459 7.666 16.984 1.00 71.00 78 GLY A N 1
ATOM 618 C CA . GLY A 1 78 ? -21.614 9.019 17.492 1.00 71.00 78 GLY A CA 1
ATOM 619 C C . GLY A 1 78 ? -21.134 10.088 16.512 1.00 71.00 78 GLY A C 1
ATOM 620 O O . GLY A 1 78 ? -20.599 9.820 15.440 1.00 71.00 78 GLY A O 1
ATOM 621 N N . ALA A 1 79 ? -21.323 11.354 16.879 1.00 59.75 79 ALA A N 1
ATOM 622 C CA . ALA A 1 79 ? -20.884 12.466 16.044 1.00 59.75 79 ALA A CA 1
ATOM 623 C C . ALA A 1 79 ? -19.372 12.700 16.191 1.00 59.75 79 ALA A C 1
ATOM 625 O O . ALA A 1 79 ? -18.902 13.067 17.267 1.00 59.75 79 ALA A O 1
ATOM 626 N N . ILE A 1 80 ? -18.626 12.575 15.091 1.00 56.62 80 ILE A N 1
ATOM 627 C CA . ILE A 1 80 ? -17.195 12.907 15.043 1.00 56.62 80 ILE A CA 1
ATOM 628 C C . ILE A 1 80 ? -17.027 14.438 15.187 1.00 56.62 80 ILE A C 1
ATOM 630 O O . ILE A 1 80 ? -17.530 15.188 14.337 1.00 56.62 80 ILE A O 1
ATOM 634 N N . PRO A 1 81 ? -16.357 14.946 16.242 1.00 46.56 81 PRO A N 1
ATOM 635 C CA . PRO A 1 81 ? -16.150 16.383 16.428 1.00 46.56 81 PRO A CA 1
ATOM 636 C C . PRO A 1 81 ? -15.155 16.944 15.396 1.00 46.56 81 PRO A C 1
ATOM 638 O O . PRO A 1 81 ? -14.109 16.346 15.171 1.00 46.56 81 PRO A O 1
ATOM 641 N N . GLY A 1 82 ? -15.433 18.120 14.811 1.00 50.53 82 GLY A N 1
ATOM 642 C CA . GLY A 1 82 ? -14.478 18.826 13.931 1.00 50.53 82 GLY A CA 1
ATOM 643 C C . GLY A 1 82 ? -14.635 18.567 12.427 1.00 50.53 82 GLY A C 1
ATOM 644 O O . GLY A 1 82 ? -13.656 18.332 11.730 1.00 50.53 82 GLY A O 1
ATOM 645 N N . ARG A 1 83 ? -15.873 18.630 11.918 1.00 53.56 83 ARG A N 1
ATOM 646 C CA . ARG A 1 83 ? -16.233 18.413 10.504 1.00 53.56 83 ARG A CA 1
ATOM 647 C C . ARG A 1 83 ? -15.446 19.304 9.524 1.00 53.56 83 ARG A C 1
ATOM 649 O O . ARG A 1 83 ? -15.851 20.435 9.260 1.00 53.56 83 ARG A O 1
ATOM 656 N N . SER A 1 84 ? -14.422 18.748 8.883 1.00 35.28 84 SER A N 1
ATOM 657 C CA . SER A 1 84 ? -13.971 19.174 7.555 1.00 35.28 84 SER A CA 1
ATOM 658 C C . SER A 1 84 ? -13.536 17.959 6.728 1.00 35.28 84 SER A C 1
ATOM 660 O O . SER A 1 84 ? -12.587 17.266 7.064 1.00 35.28 84 SER A O 1
ATOM 662 N N . GLY A 1 85 ? -14.241 17.704 5.625 1.00 35.22 85 GLY A N 1
ATOM 663 C CA . GLY A 1 85 ? -13.794 16.769 4.590 1.00 35.22 85 GLY A CA 1
ATOM 664 C C . GLY A 1 85 ? -14.098 15.299 4.874 1.00 35.22 85 GLY A C 1
ATOM 665 O O . GLY A 1 85 ? -13.442 14.639 5.668 1.00 35.22 85 GLY A O 1
ATOM 666 N N . MET A 1 86 ? -15.100 14.792 4.161 1.00 35.84 86 MET A N 1
ATOM 667 C CA . MET A 1 86 ? -15.327 13.375 3.873 1.00 35.84 86 MET A CA 1
ATOM 668 C C . MET A 1 86 ? -13.986 12.659 3.642 1.00 35.84 86 MET A C 1
ATOM 670 O O . MET A 1 86 ? -13.285 13.112 2.756 1.00 35.84 86 MET A O 1
ATOM 674 N N . PHE A 1 87 ? -13.636 11.645 4.448 1.00 37.12 87 PHE A N 1
ATOM 675 C CA . PHE A 1 87 ? -12.666 10.536 4.256 1.00 37.12 87 PHE A CA 1
ATOM 676 C C . PHE A 1 87 ? -12.155 10.114 5.650 1.00 37.12 87 PHE A C 1
ATOM 678 O O . PHE A 1 87 ? -11.219 10.695 6.195 1.00 37.12 87 PHE A O 1
ATOM 685 N N . PHE A 1 88 ? -12.802 9.120 6.265 1.00 51.62 88 PHE A N 1
ATOM 686 C CA . PHE A 1 88 ? -12.446 8.624 7.599 1.00 51.62 88 PHE A CA 1
ATOM 687 C C . PHE A 1 88 ? -11.349 7.564 7.490 1.00 51.62 88 PHE A C 1
ATOM 689 O O . PHE A 1 88 ? -11.631 6.366 7.452 1.00 51.62 88 PHE A O 1
ATOM 696 N N . GLU A 1 89 ? -10.103 8.026 7.390 1.00 43.75 89 GLU A N 1
ATOM 697 C CA . GLU A 1 89 ? -8.912 7.180 7.373 1.00 43.75 89 GLU A CA 1
ATOM 698 C C . GLU A 1 89 ? -8.195 7.257 8.726 1.00 43.75 89 GLU A C 1
ATOM 700 O O . GLU A 1 89 ? -7.622 8.287 9.085 1.00 43.75 89 GLU A O 1
ATOM 705 N N . VAL A 1 90 ? -8.203 6.160 9.485 1.00 49.31 90 VAL A N 1
ATOM 706 C CA . VAL A 1 90 ? -7.375 6.042 10.692 1.00 49.31 90 VAL A CA 1
ATOM 707 C C . VAL A 1 90 ? -6.066 5.366 10.305 1.00 49.31 90 VAL A C 1
ATOM 709 O O . VAL A 1 90 ? -6.042 4.182 9.960 1.00 49.31 90 VAL A O 1
ATOM 712 N N . ARG A 1 91 ? -4.973 6.132 10.360 1.00 48.75 91 ARG A N 1
ATOM 713 C CA . ARG A 1 91 ? -3.606 5.630 10.189 1.00 48.75 91 ARG A CA 1
ATOM 714 C C . ARG A 1 91 ? -2.917 5.557 11.537 1.00 48.75 91 ARG A C 1
ATOM 716 O O . ARG A 1 91 ? -2.804 6.558 12.242 1.00 48.75 91 ARG A O 1
ATOM 723 N N . PHE A 1 92 ? -2.396 4.386 11.863 1.00 51.38 92 PHE A N 1
ATOM 724 C CA . PHE A 1 92 ? -1.509 4.245 13.002 1.00 51.38 92 PHE A CA 1
ATOM 725 C C . PHE A 1 92 ? -0.116 4.757 12.648 1.00 51.38 92 PHE A C 1
ATOM 727 O O . PHE A 1 92 ? 0.550 4.240 11.752 1.00 51.38 92 PHE A O 1
ATOM 734 N N . LEU A 1 93 ? 0.326 5.783 13.370 1.00 45.75 93 LEU A N 1
ATOM 735 C CA . LEU A 1 93 ? 1.728 6.177 13.407 1.00 45.75 93 LEU A CA 1
ATOM 736 C C . LEU A 1 93 ? 2.412 5.342 14.487 1.00 45.75 93 LEU A C 1
ATOM 738 O O . LEU A 1 93 ? 1.906 5.237 15.605 1.00 45.75 93 LEU A O 1
ATOM 742 N N . TYR A 1 94 ? 3.554 4.743 14.157 1.00 54.34 94 TYR A N 1
ATOM 743 C CA . TYR A 1 94 ? 4.312 3.885 15.067 1.00 54.34 94 TYR A CA 1
ATOM 744 C C . TYR A 1 94 ? 5.671 4.531 15.359 1.00 54.34 94 TYR A C 1
ATOM 746 O O . TYR A 1 94 ? 6.646 4.251 14.660 1.00 54.34 94 TYR A O 1
ATOM 754 N N . PRO A 1 95 ? 5.790 5.353 16.417 1.00 51.53 95 PRO A N 1
ATOM 755 C CA . PRO A 1 95 ? 7.019 6.085 16.729 1.00 51.53 95 PRO A CA 1
ATOM 756 C C . PRO A 1 95 ? 8.215 5.180 17.049 1.00 51.53 95 PRO A C 1
ATOM 758 O O . PRO A 1 95 ? 9.355 5.632 17.058 1.00 51.53 95 PRO A O 1
ATOM 761 N N . GLU A 1 96 ? 7.980 3.901 17.359 1.00 56.34 96 GLU A N 1
ATOM 762 C CA . GLU A 1 96 ? 9.048 2.914 17.543 1.00 56.34 96 GLU A CA 1
ATOM 763 C C . GLU A 1 96 ? 9.415 2.141 16.294 1.00 56.34 96 GLU A C 1
ATOM 765 O O . GLU A 1 96 ? 10.556 1.702 16.214 1.00 56.34 96 GLU A O 1
ATOM 770 N N . ASP A 1 97 ? 8.538 2.061 15.294 1.00 55.25 97 ASP A N 1
ATOM 771 C CA . ASP A 1 97 ? 8.984 1.708 13.949 1.00 55.25 97 ASP A CA 1
ATOM 772 C C . ASP A 1 97 ? 9.732 2.877 13.334 1.00 55.25 97 ASP A C 1
ATOM 774 O O . ASP A 1 97 ? 10.698 2.634 12.639 1.00 55.25 97 ASP A O 1
ATOM 778 N N . GLU A 1 98 ? 9.379 4.127 13.636 1.00 54.03 98 GLU A N 1
ATOM 779 C CA . GLU A 1 98 ? 10.189 5.284 13.250 1.00 54.03 98 GLU A CA 1
ATOM 780 C C . GLU A 1 98 ? 11.510 5.323 14.010 1.00 54.03 98 GLU A C 1
ATOM 782 O O . GLU A 1 98 ? 12.530 5.567 13.389 1.00 54.03 98 GLU A O 1
ATOM 787 N N . ARG A 1 99 ? 11.550 5.017 15.316 1.00 54.19 99 ARG A N 1
ATOM 788 C CA . ARG A 1 99 ? 12.816 4.926 16.068 1.00 54.19 99 ARG A CA 1
ATOM 789 C C . ARG A 1 99 ? 13.633 3.686 15.724 1.00 54.19 99 ARG A C 1
ATOM 791 O O . ARG A 1 99 ? 14.851 3.785 15.715 1.00 54.19 99 ARG A O 1
ATOM 798 N N . ARG A 1 100 ? 13.024 2.541 15.396 1.00 53.38 100 ARG A N 1
ATOM 799 C CA . ARG A 1 100 ? 13.733 1.369 14.850 1.00 53.38 100 ARG A CA 1
ATOM 800 C C . ARG A 1 100 ? 14.108 1.566 13.395 1.00 53.38 100 ARG A C 1
ATOM 802 O O . ARG A 1 100 ? 15.149 1.068 13.019 1.00 53.38 100 ARG A O 1
ATOM 809 N N . ALA A 1 101 ? 13.339 2.298 12.600 1.00 50.84 101 ALA A N 1
ATOM 810 C CA . ALA A 1 101 ? 13.723 2.727 11.261 1.00 50.84 101 ALA A CA 1
ATOM 811 C C . ALA A 1 101 ? 14.770 3.834 11.323 1.00 50.84 101 ALA A C 1
ATOM 813 O O . ALA A 1 101 ? 15.570 3.889 10.412 1.00 50.84 101 ALA A O 1
ATOM 814 N N . ALA A 1 102 ? 14.820 4.644 12.386 1.00 50.69 102 ALA A N 1
ATOM 815 C CA . ALA A 1 102 ? 15.841 5.661 12.630 1.00 50.69 102 ALA A CA 1
ATOM 816 C C . ALA A 1 102 ? 17.127 5.057 13.217 1.00 50.69 102 ALA A C 1
ATOM 818 O O . ALA A 1 102 ? 18.224 5.487 12.890 1.00 50.69 102 ALA A O 1
ATOM 819 N N . ALA A 1 103 ? 17.007 4.014 14.043 1.00 49.34 103 ALA A N 1
ATOM 820 C CA . ALA A 1 103 ? 18.127 3.226 14.559 1.00 49.34 103 ALA A CA 1
ATOM 821 C C . ALA A 1 103 ? 18.632 2.207 13.520 1.00 49.34 103 ALA A C 1
ATOM 823 O O . ALA A 1 103 ? 19.830 1.972 13.418 1.00 49.34 103 ALA A O 1
ATOM 824 N N . ALA A 1 104 ? 17.756 1.664 12.670 1.00 48.09 104 ALA A N 1
ATOM 825 C CA . ALA A 1 104 ? 18.125 0.977 11.428 1.00 48.09 104 ALA A CA 1
ATOM 826 C C . ALA A 1 104 ? 18.487 1.968 10.306 1.00 48.09 104 ALA A C 1
ATOM 828 O O . ALA A 1 104 ? 19.090 1.564 9.318 1.00 48.09 104 ALA A O 1
ATOM 829 N N . SER A 1 105 ? 18.184 3.263 10.475 1.00 42.94 105 SER A N 1
ATOM 830 C CA . SER A 1 105 ? 18.789 4.384 9.747 1.00 42.94 105 SER A CA 1
ATOM 831 C C . SER A 1 105 ? 19.927 5.027 10.539 1.00 42.94 105 SER A C 1
ATOM 833 O O . SER A 1 105 ? 20.321 6.158 10.252 1.00 42.94 105 SER A O 1
ATOM 835 N N . THR A 1 106 ? 20.611 4.238 11.366 1.00 43.28 106 THR A N 1
ATOM 836 C CA . THR A 1 106 ? 22.040 4.136 11.087 1.00 43.28 106 THR A CA 1
ATOM 837 C C . THR A 1 106 ? 22.167 3.465 9.715 1.00 43.28 106 THR A C 1
ATOM 839 O O . THR A 1 106 ? 22.592 2.324 9.594 1.00 43.28 106 THR A O 1
ATOM 842 N N . GLN A 1 107 ? 21.806 4.195 8.646 1.00 42.16 107 GLN A N 1
ATOM 843 C CA . GLN A 1 107 ? 22.620 4.100 7.456 1.00 42.16 107 GLN A CA 1
ATOM 844 C C . GLN A 1 107 ? 24.016 4.349 8.017 1.00 42.16 107 GLN A C 1
ATOM 846 O O . GLN A 1 107 ? 24.230 5.397 8.646 1.00 42.16 107 GLN A O 1
ATOM 851 N N . PRO A 1 108 ? 24.968 3.418 7.866 1.00 38.09 108 PRO A N 1
ATOM 852 C CA . PRO A 1 108 ? 26.337 3.872 7.850 1.00 38.09 108 PRO A CA 1
ATOM 853 C C . PRO A 1 108 ? 26.306 5.044 6.874 1.00 38.09 108 PRO A C 1
ATOM 855 O O . PRO A 1 108 ? 25.803 4.888 5.756 1.00 38.09 108 PRO A O 1
ATOM 858 N N . LYS A 1 109 ? 26.746 6.233 7.295 1.00 44.06 109 LYS A N 1
ATOM 859 C CA . LYS A 1 109 ? 27.212 7.208 6.314 1.00 44.06 109 LYS A CA 1
ATOM 860 C C . LYS A 1 109 ? 28.188 6.422 5.430 1.00 44.06 109 LYS A C 1
ATOM 862 O O . LYS A 1 109 ? 29.290 6.137 5.883 1.00 44.06 109 LYS A O 1
ATOM 867 N N . GLY A 1 110 ? 27.736 5.973 4.256 1.00 42.25 110 GLY A N 1
ATOM 868 C CA . GLY A 1 110 ? 28.535 5.179 3.325 1.00 42.25 110 GLY A CA 1
ATOM 869 C C . GLY A 1 110 ? 28.122 3.736 2.985 1.00 42.25 110 GLY A C 1
ATOM 870 O O . GLY A 1 110 ? 28.919 3.110 2.300 1.00 42.25 110 GLY A O 1
ATOM 871 N N . PHE A 1 111 ? 26.954 3.183 3.361 1.00 42.62 111 PHE A N 1
ATOM 872 C CA . PHE A 1 111 ? 26.479 1.931 2.719 1.00 42.62 111 PHE A CA 1
ATOM 873 C C . PHE A 1 111 ? 25.206 2.158 1.898 1.00 42.62 111 PHE A C 1
ATOM 875 O O . PHE A 1 111 ? 24.087 1.943 2.364 1.00 42.62 111 PHE A O 1
ATOM 882 N N . GLU A 1 112 ? 25.391 2.616 0.659 1.00 49.56 112 GLU A N 1
ATOM 883 C CA . GLU A 1 112 ? 24.400 2.419 -0.399 1.00 49.56 112 GLU A CA 1
ATOM 884 C C . GLU A 1 112 ? 24.479 0.951 -0.834 1.00 49.56 112 GLU A C 1
ATOM 886 O O . GLU A 1 112 ? 25.548 0.483 -1.229 1.00 49.56 112 GLU A O 1
ATOM 891 N N . ALA A 1 113 ? 23.367 0.212 -0.749 1.00 49.12 113 ALA A N 1
ATOM 892 C CA . ALA A 1 113 ? 23.298 -1.106 -1.373 1.00 49.12 113 ALA A CA 1
ATOM 893 C C . ALA A 1 113 ? 23.670 -0.961 -2.864 1.00 49.12 113 ALA A C 1
ATOM 895 O O . ALA A 1 113 ? 23.243 0.023 -3.484 1.00 49.12 113 ALA A O 1
ATOM 896 N N . PRO A 1 114 ? 24.471 -1.880 -3.440 1.00 61.41 114 PRO A N 1
ATOM 897 C CA . PRO A 1 114 ? 24.893 -1.779 -4.830 1.00 61.41 114 PRO A CA 1
ATOM 898 C C . PRO A 1 114 ? 23.671 -1.618 -5.728 1.00 61.41 114 PRO A C 1
ATOM 900 O O . PRO A 1 114 ? 22.784 -2.470 -5.739 1.00 61.41 114 PRO A O 1
ATOM 903 N N . ARG A 1 115 ? 23.605 -0.500 -6.452 1.00 74.38 115 ARG A N 1
ATOM 904 C CA . ARG A 1 115 ? 22.504 -0.253 -7.377 1.00 74.38 115 ARG A CA 1
ATOM 905 C C . ARG A 1 115 ? 22.697 -1.136 -8.599 1.00 74.38 115 ARG A C 1
ATOM 907 O O . ARG A 1 115 ? 23.733 -1.060 -9.259 1.00 74.38 115 ARG A O 1
ATOM 914 N N . ASN A 1 116 ? 21.700 -1.950 -8.912 1.00 73.75 116 ASN A N 1
ATOM 915 C CA . ASN A 1 116 ? 21.701 -2.736 -10.130 1.00 73.75 116 ASN A CA 1
ATOM 916 C C . ASN A 1 116 ? 21.041 -1.940 -11.256 1.00 73.75 116 ASN A C 1
ATOM 918 O O . ASN A 1 116 ? 19.847 -1.659 -11.206 1.00 73.75 116 ASN A O 1
ATOM 922 N N . TYR A 1 117 ? 21.820 -1.610 -12.281 1.00 80.56 117 TYR A N 1
ATOM 923 C CA . TYR A 1 117 ? 21.358 -0.913 -13.485 1.00 80.56 117 TYR A CA 1
ATOM 924 C C 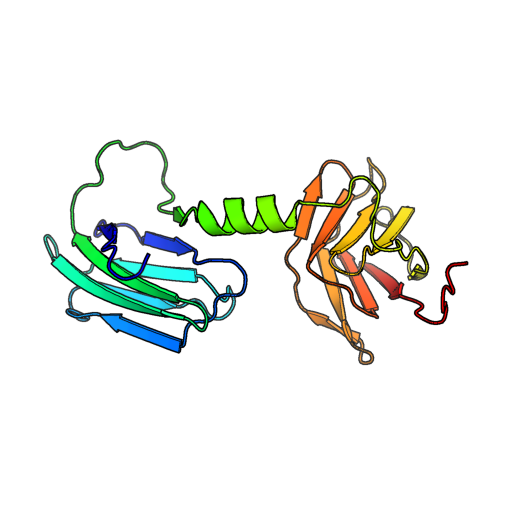. TYR A 1 117 ? 21.112 -1.865 -14.663 1.00 80.56 117 TYR A C 1
ATOM 926 O O . TYR A 1 117 ? 20.795 -1.422 -15.767 1.00 80.56 117 TYR A O 1
ATOM 934 N N . SER A 1 118 ? 21.269 -3.173 -14.452 1.00 86.06 118 SER A N 1
ATOM 935 C CA . SER A 1 118 ? 21.207 -4.187 -15.503 1.00 86.06 118 SER A CA 1
ATOM 936 C C . SER A 1 118 ? 19.757 -4.494 -15.869 1.00 86.06 118 SER A C 1
ATOM 938 O O . SER A 1 118 ? 19.196 -5.516 -15.483 1.00 86.06 118 SER A O 1
ATOM 940 N N . TYR A 1 119 ? 19.136 -3.577 -16.609 1.00 86.88 119 TYR A N 1
ATOM 941 C CA . TYR A 1 119 ? 17.777 -3.709 -17.118 1.00 86.88 119 TYR A CA 1
ATOM 942 C C . TYR A 1 119 ? 17.758 -3.593 -18.640 1.00 86.88 119 TYR A C 1
ATOM 944 O O . TYR A 1 119 ? 18.245 -2.622 -19.219 1.00 86.88 119 TYR A O 1
ATOM 952 N N . ARG A 1 120 ? 17.157 -4.582 -19.300 1.00 90.56 120 ARG A N 1
ATOM 953 C CA . ARG A 1 120 ? 16.931 -4.599 -20.749 1.00 90.56 120 ARG A CA 1
ATOM 954 C C . ARG A 1 120 ? 15.473 -4.272 -21.036 1.00 90.56 120 ARG A C 1
ATOM 956 O O . ARG A 1 120 ? 14.589 -4.931 -20.504 1.00 90.56 120 ARG A O 1
ATOM 963 N N . VAL A 1 121 ? 15.222 -3.271 -21.877 1.00 92.62 121 VAL A N 1
ATOM 964 C CA . VAL A 1 121 ? 13.868 -2.770 -22.162 1.00 92.62 121 VAL A CA 1
ATOM 965 C C . VAL A 1 121 ? 13.477 -3.057 -23.611 1.00 92.62 121 VAL A C 1
ATOM 967 O O . VAL A 1 121 ? 14.206 -2.691 -24.537 1.00 92.62 121 VAL A O 1
ATOM 970 N N . ALA A 1 122 ? 12.310 -3.663 -23.810 1.00 91.69 122 ALA A N 1
ATOM 971 C CA . ALA A 1 122 ? 11.718 -3.989 -25.104 1.00 91.69 122 ALA A CA 1
ATOM 972 C C . ALA A 1 122 ? 10.344 -3.314 -25.265 1.00 91.69 122 ALA A C 1
ATOM 974 O O . ALA A 1 122 ? 9.596 -3.202 -24.298 1.00 91.69 122 ALA A O 1
ATOM 975 N N . GLY A 1 123 ? 10.011 -2.893 -26.486 1.00 90.50 123 GLY A N 1
ATOM 976 C CA . GLY A 1 123 ? 8.793 -2.131 -26.797 1.00 90.50 123 GLY A CA 1
ATOM 977 C C . GLY A 1 123 ? 9.070 -0.641 -27.013 1.00 90.50 123 GLY A C 1
ATOM 978 O O . GLY A 1 123 ? 10.038 -0.102 -26.489 1.00 90.50 123 GLY A O 1
ATOM 979 N N . GLU A 1 124 ? 8.236 0.029 -27.797 1.00 87.56 124 GLU A N 1
ATOM 980 C CA . GLU A 1 124 ? 8.399 1.442 -28.157 1.00 87.56 124 GLU A CA 1
ATOM 981 C C . GLU A 1 124 ? 7.196 2.252 -27.674 1.00 87.56 124 GLU A C 1
ATOM 983 O O . GLU A 1 124 ? 6.088 1.727 -27.587 1.00 87.56 124 GLU A O 1
ATOM 988 N N . GLY A 1 125 ? 7.420 3.524 -27.349 1.00 87.50 125 GLY A N 1
ATOM 989 C CA . GLY A 1 125 ? 6.376 4.421 -26.863 1.00 87.50 125 GLY A CA 1
ATOM 990 C C . GLY A 1 125 ? 6.946 5.665 -26.187 1.00 87.50 125 GLY A C 1
ATOM 991 O O . GLY A 1 125 ? 8.084 5.677 -25.716 1.00 87.50 125 GLY A O 1
ATOM 992 N N . ASP A 1 126 ? 6.133 6.712 -26.097 1.00 88.38 126 ASP A N 1
ATOM 993 C CA . ASP A 1 126 ? 6.455 7.965 -25.396 1.00 88.38 126 ASP A CA 1
ATOM 994 C C . ASP A 1 126 ? 6.599 7.793 -23.871 1.00 88.38 126 ASP A C 1
ATOM 996 O O . ASP A 1 126 ? 7.129 8.666 -23.188 1.00 88.38 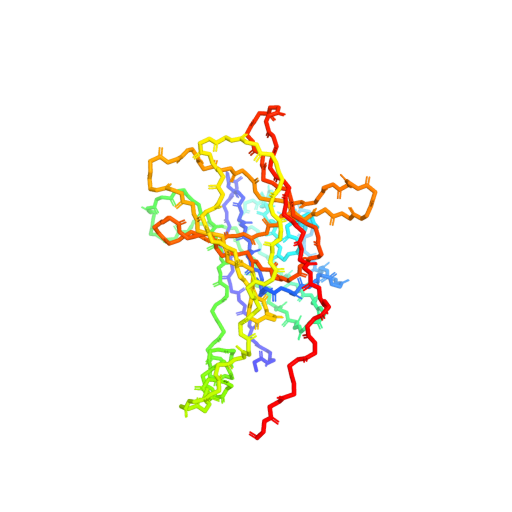126 ASP A O 1
ATOM 1000 N N . PHE A 1 127 ? 6.167 6.646 -23.347 1.00 88.44 127 PHE A N 1
ATOM 1001 C CA . PHE A 1 127 ? 6.288 6.230 -21.951 1.00 88.44 127 PHE A CA 1
ATOM 1002 C C . PHE A 1 127 ? 7.458 5.262 -21.701 1.00 88.44 127 PHE A C 1
ATOM 1004 O O . PHE A 1 127 ? 7.541 4.644 -20.636 1.00 88.44 127 PHE A O 1
ATOM 1011 N N . ARG A 1 128 ? 8.375 5.098 -22.665 1.00 92.69 128 ARG A N 1
ATOM 1012 C CA . ARG A 1 128 ? 9.564 4.255 -22.491 1.00 92.69 128 ARG A CA 1
ATOM 1013 C C . ARG A 1 128 ? 10.472 4.842 -21.402 1.00 92.69 128 ARG A C 1
ATOM 1015 O O . ARG A 1 128 ? 10.896 5.991 -21.529 1.00 92.69 128 ARG A O 1
ATOM 1022 N N . PRO A 1 129 ? 10.800 4.086 -20.338 1.00 92.00 129 PRO A N 1
ATOM 1023 C CA . PRO A 1 129 ? 11.672 4.585 -19.285 1.00 92.00 129 PRO A CA 1
ATOM 1024 C C . PRO A 1 129 ? 13.073 4.845 -19.844 1.00 92.00 129 PRO A C 1
ATOM 1026 O O . PRO A 1 129 ? 13.626 4.038 -20.591 1.00 92.00 129 PRO A O 1
ATOM 1029 N N . THR A 1 130 ? 13.652 5.976 -19.455 1.00 90.62 130 THR A N 1
ATOM 1030 C CA . THR A 1 130 ? 15.020 6.366 -19.820 1.00 90.62 130 THR A CA 1
ATOM 1031 C C . THR A 1 130 ? 16.059 5.649 -18.966 1.00 90.62 130 THR A C 1
ATOM 1033 O O . THR A 1 130 ? 17.142 5.341 -19.450 1.00 90.62 130 THR A O 1
ATOM 1036 N N . HIS A 1 131 ? 15.722 5.373 -17.703 1.00 89.06 131 HIS A N 1
ATOM 1037 C CA . HIS A 1 131 ? 16.576 4.672 -16.752 1.00 89.06 131 HIS A CA 1
ATOM 1038 C C . HIS A 1 131 ? 15.732 3.738 -15.892 1.00 89.06 131 HIS A C 1
ATOM 1040 O O . HIS A 1 131 ? 14.635 4.103 -15.462 1.00 89.06 131 HIS A O 1
ATOM 1046 N N . ILE A 1 132 ? 16.271 2.550 -15.621 1.00 90.81 132 ILE A N 1
ATOM 1047 C CA . ILE A 1 132 ? 15.728 1.613 -14.642 1.00 90.81 132 ILE A CA 1
ATOM 1048 C C . ILE A 1 132 ? 16.881 1.130 -13.775 1.00 90.81 132 ILE A C 1
ATOM 1050 O O . ILE A 1 132 ? 17.941 0.778 -14.294 1.00 90.81 132 ILE A O 1
ATOM 1054 N N . TYR A 1 133 ? 16.681 1.135 -12.465 1.00 83.88 133 TYR A N 1
ATOM 1055 C CA . TYR A 1 133 ? 17.620 0.523 -11.537 1.00 83.88 133 TYR A CA 1
ATOM 1056 C C . TYR A 1 133 ? 16.907 0.008 -10.296 1.00 83.88 133 TYR A C 1
ATOM 1058 O O . TYR A 1 133 ? 15.794 0.432 -9.994 1.00 83.88 133 TYR A O 1
ATOM 1066 N N . ASP A 1 134 ? 17.557 -0.876 -9.552 1.00 79.31 134 ASP A N 1
ATOM 1067 C CA . ASP A 1 134 ? 17.097 -1.297 -8.233 1.00 79.31 134 ASP A CA 1
ATOM 1068 C C . ASP A 1 134 ? 18.191 -1.162 -7.173 1.00 79.31 134 ASP A C 1
ATOM 1070 O O . ASP A 1 134 ? 19.376 -1.126 -7.494 1.00 79.31 134 ASP A O 1
ATOM 1074 N N . ASP A 1 135 ? 17.787 -1.035 -5.910 1.00 70.69 135 ASP A N 1
ATOM 1075 C CA . ASP A 1 135 ? 18.677 -1.000 -4.739 1.00 70.69 135 ASP A CA 1
ATOM 1076 C C . ASP A 1 135 ? 18.574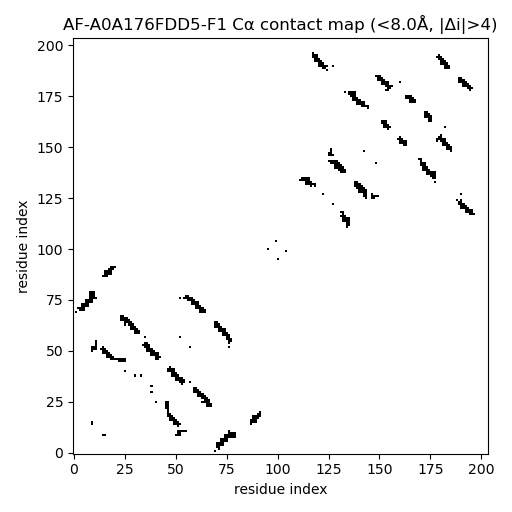 -2.289 -3.895 1.00 70.69 135 ASP A C 1
ATOM 1078 O O . ASP A 1 135 ? 18.896 -2.301 -2.706 1.00 70.69 135 ASP A O 1
ATOM 1082 N N . GLY A 1 136 ? 18.053 -3.372 -4.488 1.00 62.16 136 GLY A N 1
ATOM 1083 C CA . GLY A 1 136 ? 17.727 -4.620 -3.793 1.00 62.16 136 GLY A CA 1
ATOM 1084 C C . GLY A 1 136 ? 16.422 -4.590 -2.981 1.00 62.16 136 GLY A C 1
ATOM 1085 O O . GLY A 1 136 ? 15.941 -5.646 -2.568 1.00 62.16 136 GLY A O 1
ATOM 1086 N N . ARG A 1 137 ? 15.804 -3.418 -2.767 1.00 61.88 137 ARG A N 1
ATOM 1087 C CA . ARG A 1 137 ? 14.530 -3.266 -2.039 1.00 61.88 137 ARG A CA 1
ATOM 1088 C C . ARG A 1 137 ? 13.434 -2.610 -2.877 1.00 61.88 137 ARG A C 1
ATOM 1090 O O . ARG A 1 137 ? 12.263 -2.967 -2.731 1.00 61.88 137 ARG A O 1
ATOM 1097 N N . TYR A 1 138 ? 13.795 -1.658 -3.721 1.00 76.25 138 TYR A N 1
ATOM 1098 C CA . TYR A 1 138 ? 12.908 -0.919 -4.606 1.00 76.25 138 TYR A CA 1
ATOM 1099 C C . TYR A 1 138 ? 13.456 -0.931 -6.026 1.00 76.25 138 TYR A C 1
ATOM 1101 O O . TYR A 1 138 ? 14.669 -0.894 -6.225 1.00 76.25 138 TYR A O 1
ATOM 1109 N N . THR A 1 139 ? 12.547 -0.908 -6.997 1.00 78.12 139 THR A N 1
ATOM 1110 C CA . THR A 1 139 ? 12.873 -0.673 -8.407 1.00 78.12 139 THR A CA 1
ATOM 1111 C C . THR A 1 139 ? 12.422 0.730 -8.789 1.00 78.12 139 THR A C 1
ATOM 1113 O O . THR A 1 139 ? 11.306 1.146 -8.467 1.00 78.12 139 THR A O 1
ATOM 1116 N N . TYR A 1 140 ? 13.288 1.472 -9.460 1.00 86.94 140 TYR A N 1
ATOM 1117 C CA . TYR A 1 140 ? 13.089 2.858 -9.846 1.00 86.94 140 TYR A CA 1
ATOM 1118 C C . TYR A 1 140 ? 13.002 2.938 -11.364 1.00 86.94 140 TYR A C 1
ATOM 1120 O O . TYR A 1 140 ? 13.889 2.452 -12.060 1.00 86.94 140 TYR A O 1
ATOM 1128 N N . PHE A 1 141 ? 11.946 3.571 -11.863 1.00 90.25 141 PHE A N 1
ATOM 1129 C CA . PHE A 1 141 ? 11.723 3.835 -13.280 1.00 90.25 141 PHE A CA 1
ATOM 1130 C C . PHE A 1 141 ? 11.729 5.342 -13.498 1.00 90.25 141 PHE A C 1
ATOM 1132 O O . PHE A 1 141 ? 10.898 6.050 -12.931 1.00 90.25 141 PHE A O 1
ATOM 1139 N N . THR A 1 142 ? 12.643 5.831 -14.328 1.00 92.12 142 THR A N 1
ATOM 1140 C CA . THR A 1 142 ? 12.694 7.243 -14.714 1.00 92.12 142 THR A CA 1
ATOM 1141 C C . THR A 1 142 ? 12.051 7.413 -16.078 1.00 92.12 142 THR A C 1
ATOM 1143 O O . THR A 1 142 ? 12.608 6.992 -17.095 1.00 92.12 142 THR A O 1
ATOM 1146 N N . PHE A 1 143 ? 10.893 8.056 -16.113 1.00 90.19 143 PHE A N 1
ATOM 1147 C CA . PHE A 1 143 ? 10.160 8.341 -17.340 1.00 90.19 143 PHE A 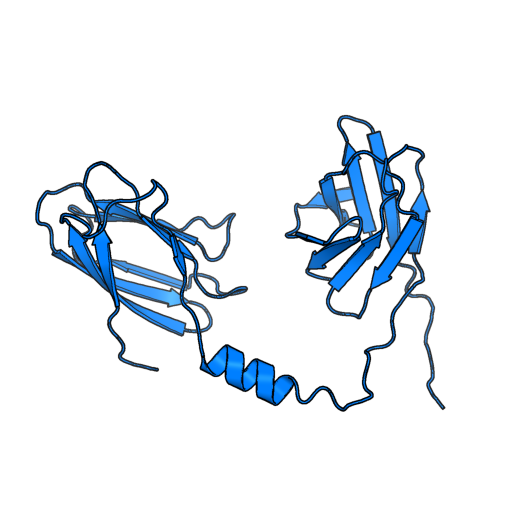CA 1
ATOM 1148 C C . PHE A 1 143 ? 10.603 9.668 -17.979 1.00 90.19 143 PHE A C 1
ATOM 1150 O O . PHE A 1 143 ? 11.199 10.514 -17.306 1.00 90.19 143 PHE A O 1
ATOM 1157 N N . PRO A 1 144 ? 10.354 9.876 -19.282 1.00 89.38 144 PRO A N 1
ATOM 1158 C CA . PRO A 1 144 ? 10.499 11.189 -19.903 1.00 89.38 144 PRO A CA 1
ATOM 1159 C C . PRO A 1 144 ? 9.551 12.203 -19.245 1.00 89.38 144 PRO A C 1
ATOM 1161 O O . PRO A 1 144 ? 8.401 11.872 -18.973 1.00 89.38 144 PRO A O 1
ATOM 1164 N N . GLU A 1 145 ? 9.992 13.445 -19.023 1.00 82.38 145 GLU A N 1
ATOM 1165 C CA . GLU A 1 145 ? 9.168 14.475 -18.355 1.00 82.38 145 GLU A CA 1
ATOM 1166 C C . GLU A 1 145 ? 7.870 14.814 -19.110 1.00 82.38 145 GLU A C 1
ATOM 1168 O O . GLU A 1 145 ? 6.871 15.162 -18.489 1.00 82.38 145 GLU A O 1
ATOM 1173 N N . ASN A 1 146 ? 7.873 14.666 -20.439 1.00 81.56 146 ASN A N 1
ATOM 1174 C CA . ASN A 1 146 ? 6.711 14.899 -21.305 1.00 81.56 146 ASN A CA 1
ATOM 1175 C C . ASN A 1 146 ? 6.024 13.596 -21.760 1.00 81.56 146 ASN A C 1
ATOM 1177 O O . ASN A 1 146 ? 5.178 13.631 -22.651 1.00 81.56 146 ASN A O 1
ATOM 1181 N N . GLY A 1 147 ? 6.426 12.445 -21.213 1.00 75.69 147 GLY A N 1
ATOM 1182 C CA . GLY A 1 147 ? 5.855 11.144 -21.555 1.00 75.69 147 GLY A CA 1
ATOM 1183 C C . GLY A 1 147 ? 4.558 10.874 -20.795 1.00 75.69 147 GLY A C 1
ATOM 1184 O O . GLY A 1 147 ? 4.372 11.339 -19.669 1.00 75.69 147 GLY A O 1
ATOM 1185 N N . ARG A 1 148 ? 3.651 10.091 -21.385 1.00 82.75 148 ARG A N 1
ATOM 1186 C CA . ARG A 1 148 ? 2.478 9.591 -20.653 1.00 82.75 148 ARG A CA 1
ATOM 1187 C C . ARG A 1 148 ? 2.926 8.670 -19.510 1.00 82.75 148 ARG A C 1
ATOM 1189 O O . ARG A 1 148 ? 3.862 7.893 -19.663 1.00 82.75 148 ARG A O 1
ATOM 1196 N N . GLN A 1 149 ? 2.241 8.730 -18.369 1.00 83.31 149 GLN A N 1
ATOM 1197 C CA . GLN A 1 149 ? 2.544 7.888 -17.207 1.00 83.31 149 GLN A CA 1
ATOM 1198 C C . GLN A 1 149 ? 1.914 6.491 -17.376 1.00 83.31 149 GLN A C 1
ATOM 1200 O O . GLN A 1 149 ? 0.683 6.400 -17.411 1.00 83.31 149 GLN A O 1
ATOM 1205 N N . PRO A 1 150 ? 2.702 5.399 -17.448 1.00 88.56 150 PRO A N 1
ATOM 1206 C CA . PRO A 1 150 ? 2.153 4.054 -17.566 1.00 88.56 150 PRO A CA 1
ATOM 1207 C C . PRO A 1 150 ? 1.750 3.471 -16.210 1.00 88.56 150 PRO A C 1
ATOM 1209 O O . PRO A 1 150 ? 2.274 3.859 -15.160 1.00 88.56 150 PRO A O 1
ATOM 1212 N N . ALA A 1 151 ? 0.866 2.473 -16.247 1.00 83.50 151 ALA A N 1
ATOM 1213 C CA . ALA A 1 151 ? 0.674 1.550 -15.136 1.00 83.50 151 ALA A CA 1
ATOM 1214 C C . ALA A 1 151 ? 1.851 0.565 -15.085 1.00 83.50 151 ALA A C 1
ATOM 1216 O O . ALA A 1 151 ? 2.254 0.026 -16.117 1.00 83.50 151 ALA A O 1
ATOM 1217 N N . VAL A 1 152 ? 2.402 0.337 -13.891 1.00 83.56 152 VAL A N 1
ATOM 1218 C CA . VAL A 1 152 ? 3.542 -0.565 -13.678 1.00 83.56 152 VAL A CA 1
ATOM 1219 C C . VAL A 1 152 ? 3.050 -1.881 -13.091 1.00 83.56 152 VAL A C 1
ATOM 1221 O O . VAL A 1 152 ? 2.293 -1.884 -12.121 1.00 83.56 152 VAL A O 1
ATOM 1224 N N . PHE A 1 153 ? 3.512 -2.992 -13.655 1.00 80.44 153 PHE A N 1
ATOM 1225 C CA . PHE A 1 153 ? 3.186 -4.348 -13.230 1.00 80.44 153 PHE A CA 1
ATOM 1226 C C . PHE A 1 153 ? 4.456 -5.167 -13.066 1.00 80.44 153 PHE A C 1
ATOM 1228 O O . PHE A 1 153 ? 5.395 -5.044 -13.853 1.00 80.44 153 PHE A O 1
ATOM 1235 N N . LYS A 1 154 ? 4.458 -6.065 -12.082 1.00 80.12 154 LYS A N 1
ATOM 1236 C CA . LYS A 1 154 ? 5.407 -7.181 -12.078 1.00 80.12 154 LYS A CA 1
ATOM 1237 C C . LYS A 1 154 ? 4.849 -8.291 -12.964 1.00 80.12 154 LYS A C 1
ATOM 1239 O O . LYS A 1 154 ? 3.657 -8.586 -12.875 1.00 80.12 154 LYS A O 1
ATOM 1244 N N . ALA A 1 155 ? 5.695 -8.907 -13.772 1.00 76.50 155 ALA A N 1
ATOM 1245 C CA . ALA A 1 155 ? 5.349 -10.060 -14.591 1.00 76.50 155 ALA A CA 1
ATOM 1246 C C . ALA A 1 155 ? 6.132 -11.301 -14.137 1.00 76.50 155 ALA A C 1
ATOM 1248 O O . ALA A 1 155 ? 7.186 -11.190 -13.505 1.00 76.50 155 ALA A O 1
ATOM 1249 N N . ASP A 1 156 ? 5.609 -12.486 -14.425 1.00 74.06 156 ASP A N 1
ATOM 1250 C CA . ASP A 1 156 ? 6.369 -13.731 -14.322 1.00 74.06 156 ASP A CA 1
ATOM 1251 C C . ASP A 1 156 ? 6.905 -14.182 -15.691 1.00 74.06 156 ASP A C 1
ATOM 1253 O O . ASP A 1 156 ? 6.717 -13.514 -16.707 1.00 74.06 156 ASP A O 1
ATOM 1257 N N . ASP A 1 157 ? 7.601 -15.314 -15.707 1.00 77.94 157 ASP A N 1
ATOM 1258 C CA . ASP A 1 157 ? 8.173 -15.944 -16.902 1.00 77.94 157 ASP A CA 1
ATOM 1259 C C . ASP A 1 157 ? 7.118 -16.400 -17.928 1.00 77.94 157 ASP A C 1
ATOM 1261 O O . ASP A 1 157 ? 7.443 -16.617 -19.094 1.00 77.94 157 ASP A O 1
ATOM 1265 N N . GLN A 1 158 ? 5.854 -16.510 -17.510 1.00 75.50 158 GLN A N 1
ATOM 1266 C CA . GLN A 1 158 ? 4.697 -16.794 -18.360 1.00 75.50 158 GLN A CA 1
ATOM 1267 C C . GLN A 1 158 ? 3.992 -15.510 -18.836 1.00 75.50 158 GLN A C 1
ATOM 1269 O O . GLN A 1 158 ? 2.952 -15.585 -19.490 1.00 75.50 158 GLN A O 1
ATOM 1274 N N . GLY A 1 159 ? 4.520 -14.328 -18.493 1.00 74.00 159 GLY A N 1
ATOM 1275 C CA . GLY A 1 159 ? 3.946 -13.032 -18.854 1.00 74.00 159 GLY A CA 1
ATOM 1276 C C . GLY A 1 159 ? 2.697 -12.649 -18.056 1.00 74.00 159 GLY A C 1
ATOM 1277 O O . GLY A 1 159 ? 1.985 -11.729 -18.450 1.00 74.00 159 GLY A O 1
ATOM 1278 N N . ARG A 1 160 ? 2.394 -13.328 -16.940 1.00 72.00 160 ARG A N 1
ATOM 1279 C CA . ARG A 1 160 ? 1.238 -12.983 -16.102 1.00 72.00 160 ARG A CA 1
ATOM 1280 C C . ARG A 1 160 ? 1.563 -11.777 -15.235 1.00 72.00 160 ARG A C 1
ATOM 1282 O O . ARG A 1 160 ? 2.480 -11.808 -14.415 1.00 72.00 160 ARG A O 1
ATOM 1289 N N . GLU A 1 161 ? 0.758 -10.738 -15.382 1.00 75.38 161 GLU A N 1
ATOM 1290 C CA . GLU A 1 161 ? 0.944 -9.461 -14.703 1.00 75.38 161 GLU A CA 1
ATOM 1291 C C . GLU A 1 161 ? 0.256 -9.427 -13.337 1.00 75.38 161 GLU A C 1
ATOM 1293 O O . GLU A 1 161 ? -0.829 -9.976 -13.133 1.00 75.38 161 GLU A O 1
ATOM 1298 N N . ARG A 1 162 ? 0.885 -8.749 -12.376 1.00 68.44 162 ARG A N 1
ATOM 1299 C CA . ARG A 1 162 ? 0.304 -8.449 -11.066 1.00 68.44 162 ARG A CA 1
ATOM 1300 C C . ARG A 1 162 ? 0.530 -6.987 -10.723 1.00 68.44 162 ARG A C 1
ATOM 1302 O O . ARG A 1 162 ? 1.611 -6.441 -10.959 1.00 68.44 162 ARG A O 1
ATOM 1309 N N . THR A 1 163 ? -0.484 -6.377 -10.121 1.00 61.09 163 THR A N 1
ATOM 1310 C CA . THR A 1 163 ? -0.415 -5.002 -9.628 1.00 61.09 163 THR A CA 1
ATOM 1311 C C . THR A 1 163 ? 0.653 -4.863 -8.545 1.00 61.09 163 THR A C 1
ATOM 1313 O O . THR A 1 163 ? 0.968 -5.803 -7.803 1.00 61.09 163 THR A O 1
ATOM 1316 N N . VAL A 1 164 ? 1.242 -3.673 -8.479 1.00 63.12 164 VAL A N 1
ATOM 1317 C CA . VAL A 1 164 ? 2.271 -3.308 -7.506 1.00 63.12 164 VAL A CA 1
ATOM 1318 C C . VAL A 1 164 ? 1.976 -1.930 -6.935 1.00 63.12 164 VAL A C 1
ATOM 1320 O O . VAL A 1 164 ? 1.433 -1.061 -7.615 1.00 63.12 164 VAL A O 1
ATOM 1323 N N . ASN A 1 165 ? 2.368 -1.728 -5.682 1.00 53.28 165 ASN A N 1
ATOM 1324 C CA . ASN A 1 165 ? 2.314 -0.414 -5.059 1.00 53.28 165 ASN A CA 1
ATOM 1325 C C . ASN A 1 165 ? 3.533 0.401 -5.486 1.00 53.28 165 ASN A C 1
ATOM 1327 O O . ASN A 1 165 ? 4.673 -0.074 -5.412 1.00 53.28 165 ASN A O 1
ATOM 1331 N N . TRP A 1 166 ? 3.287 1.639 -5.894 1.00 64.94 166 TRP A N 1
ATOM 1332 C CA . TRP A 1 166 ? 4.317 2.558 -6.347 1.00 64.94 166 TRP A CA 1
ATOM 1333 C C . TRP A 1 166 ? 4.060 3.971 -5.825 1.00 64.94 166 TRP A C 1
ATOM 1335 O O . TRP A 1 166 ? 2.946 4.331 -5.450 1.00 64.94 166 TRP A O 1
ATOM 1345 N N . THR A 1 167 ? 5.122 4.766 -5.769 1.00 62.41 167 THR A N 1
ATOM 1346 C CA . THR A 1 167 ? 5.086 6.184 -5.399 1.00 62.41 167 THR A CA 1
ATOM 1347 C C . THR A 1 167 ? 5.814 6.994 -6.459 1.00 62.41 167 THR A C 1
ATOM 1349 O O . THR A 1 167 ? 6.837 6.529 -6.963 1.00 62.41 167 THR A O 1
ATOM 1352 N N . GLN A 1 168 ? 5.340 8.203 -6.752 1.00 74.00 168 GLN A N 1
ATOM 1353 C CA . GLN A 1 168 ? 5.965 9.098 -7.726 1.00 74.00 168 GLN A CA 1
ATOM 1354 C C . GLN A 1 168 ? 6.633 10.292 -7.058 1.00 74.00 168 GLN A C 1
ATOM 1356 O O . GLN A 1 168 ? 6.054 10.906 -6.162 1.00 74.00 168 GLN A O 1
ATOM 1361 N N . GLN A 1 169 ? 7.807 10.666 -7.555 1.00 74.81 169 GLN A N 1
ATOM 1362 C CA . GLN A 1 169 ? 8.425 11.955 -7.280 1.00 74.81 169 GLN A CA 1
ATOM 1363 C C . GLN A 1 169 ? 8.981 12.518 -8.592 1.00 74.81 169 GLN A C 1
ATOM 1365 O O . GLN A 1 169 ? 9.969 12.016 -9.123 1.00 74.81 169 GLN A O 1
ATOM 1370 N N . GLY A 1 170 ? 8.321 13.542 -9.138 1.00 82.88 170 GLY A N 1
ATOM 1371 C CA . GLY A 1 170 ? 8.636 14.054 -10.474 1.00 82.88 170 GLY A CA 1
ATOM 1372 C C . GLY A 1 170 ? 8.403 12.988 -11.547 1.00 82.88 170 GLY A C 1
ATOM 1373 O O . GLY A 1 170 ? 7.341 12.373 -11.599 1.00 82.88 170 GLY A O 1
ATOM 1374 N N . ASN A 1 171 ? 9.408 12.738 -12.380 1.00 82.75 171 ASN A N 1
ATOM 1375 C CA . ASN A 1 171 ? 9.387 11.706 -13.417 1.00 82.75 171 ASN A CA 1
ATOM 1376 C C . ASN A 1 171 ? 9.916 10.338 -12.942 1.00 82.75 171 ASN A C 1
ATOM 1378 O O . ASN A 1 171 ? 10.086 9.429 -13.754 1.00 82.75 171 ASN A O 1
ATOM 1382 N N . ILE A 1 172 ? 10.194 10.183 -11.643 1.00 82.19 172 ILE A N 1
ATOM 1383 C CA . ILE A 1 172 ? 10.697 8.936 -11.066 1.00 82.19 172 ILE A CA 1
ATOM 1384 C C . ILE A 1 172 ? 9.555 8.208 -10.363 1.00 82.19 172 ILE A C 1
ATOM 1386 O O . ILE A 1 172 ? 8.951 8.712 -9.413 1.00 82.19 172 ILE A O 1
ATOM 1390 N N . VAL A 1 173 ? 9.305 6.980 -10.801 1.00 80.81 173 VAL A N 1
ATOM 1391 C CA . VAL A 1 173 ? 8.405 6.029 -10.157 1.00 80.81 173 VAL A CA 1
ATOM 1392 C C . VAL A 1 173 ? 9.228 5.038 -9.353 1.00 80.81 173 VAL A C 1
ATOM 1394 O O . VAL A 1 173 ? 10.049 4.306 -9.896 1.00 80.81 173 VAL A O 1
ATOM 1397 N N . ARG A 1 174 ? 8.981 4.994 -8.045 1.00 79.88 174 ARG A N 1
ATOM 1398 C CA . ARG A 1 174 ? 9.564 4.013 -7.130 1.00 79.88 174 ARG A CA 1
ATOM 1399 C C . ARG A 1 174 ? 8.541 2.928 -6.835 1.00 79.88 174 ARG A C 1
ATOM 1401 O O . ARG A 1 174 ? 7.483 3.214 -6.274 1.00 79.88 174 ARG A O 1
ATOM 1408 N N . VAL A 1 175 ? 8.887 1.690 -7.151 1.00 68.94 175 VAL A N 1
ATOM 1409 C CA . VAL A 1 175 ? 8.061 0.501 -6.941 1.00 68.94 175 VAL A CA 1
ATOM 1410 C C . VAL A 1 175 ? 8.632 -0.331 -5.804 1.00 68.94 175 VAL A C 1
ATOM 1412 O O . VAL A 1 175 ? 9.847 -0.495 -5.691 1.00 68.94 175 VAL A O 1
ATOM 1415 N N . LEU A 1 176 ? 7.757 -0.858 -4.948 1.00 65.25 176 LEU A N 1
ATOM 1416 C CA . LEU A 1 176 ? 8.166 -1.761 -3.877 1.00 65.25 176 LEU A CA 1
ATOM 1417 C C . LEU A 1 176 ? 8.577 -3.133 -4.435 1.00 65.25 176 LEU A C 1
ATOM 1419 O O . LEU A 1 176 ? 7.767 -3.819 -5.059 1.00 65.25 176 LEU A O 1
ATOM 1423 N N . GLY A 1 177 ? 9.801 -3.557 -4.118 1.00 62.25 177 GLY A N 1
ATOM 1424 C CA . GLY A 1 177 ? 10.358 -4.852 -4.494 1.00 62.25 177 GLY A CA 1
ATOM 1425 C C . GLY A 1 177 ? 11.215 -4.822 -5.759 1.00 62.25 177 GLY A C 1
ATOM 1426 O O . GLY A 1 177 ? 11.245 -3.847 -6.511 1.00 62.25 177 GLY A O 1
ATOM 1427 N N . VAL A 1 178 ? 11.904 -5.940 -5.977 1.00 76.75 178 VAL A N 1
ATOM 1428 C CA . VAL A 1 178 ? 12.703 -6.236 -7.169 1.00 76.75 178 VAL A CA 1
ATOM 1429 C C . VAL A 1 178 ? 12.078 -7.444 -7.853 1.00 76.75 178 VAL A C 1
ATOM 1431 O O . VAL A 1 178 ? 11.689 -8.400 -7.182 1.00 76.75 178 VAL A O 1
ATOM 1434 N N . ASN A 1 179 ? 11.946 -7.393 -9.176 1.00 82.50 179 ASN A N 1
ATOM 1435 C CA . ASN A 1 179 ? 11.378 -8.485 -9.955 1.00 82.50 179 ASN A CA 1
ATOM 1436 C C . ASN A 1 179 ? 12.166 -8.698 -11.246 1.00 82.50 179 ASN A C 1
ATOM 1438 O O . ASN A 1 179 ? 12.771 -7.763 -11.771 1.00 82.50 179 ASN A O 1
ATOM 1442 N N . GLN A 1 180 ? 12.147 -9.932 -11.752 1.00 84.00 180 GLN A N 1
ATOM 1443 C CA . GLN A 1 180 ? 12.853 -10.280 -12.981 1.00 84.00 180 GLN A CA 1
ATOM 1444 C C . GLN A 1 180 ? 12.206 -9.639 -14.214 1.00 84.00 180 GLN A C 1
ATOM 1446 O O . GLN A 1 180 ? 12.918 -9.153 -15.085 1.00 84.00 180 GLN A O 1
ATOM 1451 N N . PHE A 1 181 ? 10.873 -9.586 -14.265 1.00 86.31 181 PHE A N 1
ATOM 1452 C CA . PHE A 1 181 ? 10.131 -9.033 -15.397 1.00 86.31 181 PHE A CA 1
ATOM 1453 C C . PHE A 1 181 ? 9.189 -7.917 -14.949 1.00 86.31 181 PHE A C 1
ATOM 1455 O O . PHE A 1 181 ? 8.435 -8.055 -13.987 1.00 86.31 181 PHE A O 1
ATOM 1462 N N . TRP A 1 182 ? 9.188 -6.809 -15.666 1.00 92.00 182 TRP A N 1
ATOM 1463 C CA . TRP A 1 182 ? 8.267 -5.704 -15.448 1.00 92.00 182 TRP A CA 1
ATOM 1464 C C . TRP A 1 182 ? 7.517 -5.414 -16.735 1.00 92.00 182 TRP A C 1
ATOM 1466 O O . TRP A 1 182 ? 8.126 -5.425 -17.804 1.00 92.00 182 TRP A O 1
ATOM 1476 N N . THR A 1 183 ? 6.231 -5.095 -16.620 1.00 93.69 183 THR A N 1
ATOM 1477 C CA . THR A 1 183 ? 5.440 -4.579 -17.737 1.00 93.69 183 THR A CA 1
ATOM 1478 C C . THR A 1 183 ? 4.930 -3.187 -17.402 1.00 93.69 183 THR A C 1
ATOM 1480 O O . THR A 1 183 ? 4.391 -2.941 -16.325 1.00 93.69 183 THR A O 1
ATOM 1483 N N . LEU A 1 184 ? 5.109 -2.267 -18.340 1.00 93.94 184 LEU A N 1
ATOM 1484 C CA . LEU A 1 184 ? 4.624 -0.896 -18.306 1.00 93.94 184 LEU A CA 1
ATOM 1485 C C . LEU A 1 184 ? 3.530 -0.789 -19.362 1.00 93.94 184 LEU A C 1
ATOM 1487 O O . LEU A 1 184 ? 3.809 -1.079 -20.524 1.00 93.94 184 LEU A O 1
ATOM 1491 N N . ARG A 1 185 ? 2.302 -0.420 -18.988 1.00 88.19 185 ARG A N 1
ATOM 1492 C CA . ARG A 1 185 ? 1.167 -0.408 -19.928 1.00 88.19 185 ARG A CA 1
ATOM 1493 C C . ARG A 1 185 ? 0.423 0.916 -19.970 1.00 88.19 185 ARG A C 1
ATOM 1495 O O . ARG A 1 185 ? 0.190 1.542 -18.933 1.00 88.19 185 ARG A O 1
ATOM 1502 N N . ILE A 1 186 ? -0.024 1.270 -21.174 1.00 87.06 186 ILE A N 1
ATOM 1503 C CA . ILE A 1 186 ? -1.025 2.306 -21.450 1.00 87.06 186 ILE A CA 1
ATOM 1504 C C . ILE A 1 186 ? -2.000 1.746 -22.487 1.00 87.06 186 ILE A C 1
ATOM 1506 O O . ILE A 1 186 ? -1.629 1.540 -23.638 1.00 87.06 186 ILE A O 1
ATOM 1510 N N . GLY A 1 187 ? -3.255 1.501 -22.098 1.00 87.25 187 GLY A N 1
ATOM 1511 C CA . GLY A 1 187 ? -4.231 0.879 -23.000 1.00 87.25 187 GLY A CA 1
ATOM 1512 C C . GLY A 1 187 ? -3.742 -0.490 -23.480 1.00 87.25 187 GLY A C 1
ATOM 1513 O O . GLY A 1 187 ? -3.491 -1.364 -22.654 1.00 87.25 187 GLY A O 1
ATOM 1514 N N . ASP A 1 188 ? -3.569 -0.658 -24.790 1.00 88.69 188 ASP A N 1
ATOM 1515 C CA . ASP A 1 188 ? -3.033 -1.884 -25.398 1.00 88.69 188 ASP A CA 1
ATOM 1516 C C . ASP A 1 188 ? -1.511 -1.839 -25.636 1.00 88.69 188 ASP A C 1
ATOM 1518 O O . ASP A 1 188 ? -0.904 -2.870 -25.928 1.00 88.69 188 ASP A O 1
ATOM 1522 N N . GLU A 1 189 ? -0.879 -0.672 -25.468 1.00 90.25 189 GLU A N 1
ATOM 1523 C CA . GLU A 1 189 ? 0.569 -0.496 -25.601 1.00 90.25 189 GLU A CA 1
ATOM 1524 C C . GLU A 1 189 ? 1.289 -1.050 -24.362 1.00 90.25 189 GLU A C 1
ATOM 1526 O O . GLU A 1 189 ? 0.880 -0.798 -23.221 1.00 90.25 189 GLU A O 1
ATOM 1531 N N . ALA A 1 190 ? 2.386 -1.782 -24.578 1.00 93.00 190 ALA A N 1
ATOM 1532 C CA . ALA A 1 190 ? 3.184 -2.370 -23.508 1.00 93.00 190 ALA A CA 1
ATOM 1533 C C . ALA A 1 190 ? 4.689 -2.233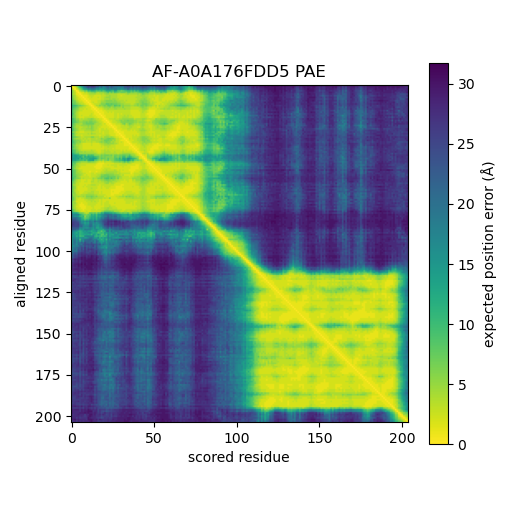 -23.770 1.00 93.00 190 ALA A C 1
ATOM 1535 O O . ALA A 1 190 ? 5.170 -2.454 -24.881 1.00 93.00 190 ALA A O 1
ATOM 1536 N N . ILE A 1 191 ? 5.431 -1.913 -22.711 1.00 93.94 191 ILE A N 1
ATOM 1537 C CA . ILE A 1 191 ? 6.893 -1.918 -22.674 1.00 93.94 191 ILE A CA 1
ATOM 1538 C C . ILE A 1 191 ? 7.327 -2.876 -21.571 1.00 93.94 191 ILE A C 1
ATOM 1540 O O . ILE A 1 191 ? 6.903 -2.747 -20.423 1.00 93.94 191 ILE A O 1
ATOM 1544 N N . CYS A 1 192 ? 8.185 -3.829 -21.914 1.00 94.00 192 CYS A N 1
ATOM 1545 C CA . CYS A 1 192 ? 8.675 -4.845 -20.993 1.00 94.00 192 CYS A CA 1
ATOM 1546 C C . CYS A 1 192 ? 10.104 -4.515 -20.561 1.00 94.00 192 CYS A C 1
ATOM 1548 O O . CYS A 1 192 ? 10.941 -4.181 -21.400 1.00 94.00 192 CYS A O 1
ATOM 1550 N N . ALA A 1 193 ? 10.409 -4.656 -19.274 1.00 93.25 193 ALA A N 1
ATOM 1551 C CA . ALA A 1 193 ? 11.766 -4.551 -18.752 1.00 93.25 193 ALA A CA 1
ATOM 1552 C C . ALA A 1 193 ? 12.189 -5.853 -18.063 1.00 93.25 193 ALA A C 1
ATOM 1554 O O . ALA A 1 193 ? 11.502 -6.357 -17.178 1.00 93.25 193 ALA A O 1
ATOM 1555 N N . LEU A 1 194 ? 13.335 -6.387 -18.473 1.00 91.88 194 LEU A N 1
ATOM 1556 C CA . LEU A 1 194 ? 13.972 -7.575 -17.920 1.00 91.88 194 LEU A CA 1
ATOM 1557 C C . LEU A 1 194 ? 15.153 -7.153 -17.050 1.00 91.88 194 LEU A C 1
ATOM 1559 O O . LEU A 1 194 ? 16.087 -6.528 -17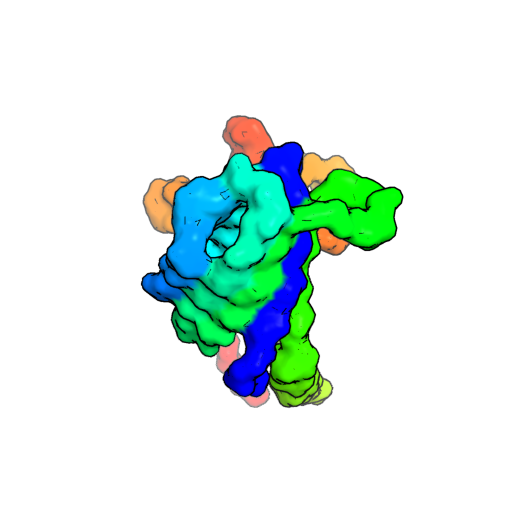.552 1.00 91.88 194 LEU A O 1
ATOM 1563 N N . ARG A 1 195 ? 15.135 -7.540 -15.776 1.00 88.00 195 ARG A N 1
ATOM 1564 C CA . ARG A 1 195 ? 16.295 -7.462 -14.889 1.00 88.00 195 ARG A CA 1
ATOM 1565 C C . ARG A 1 195 ? 17.263 -8.589 -15.235 1.00 88.00 195 ARG A C 1
ATOM 1567 O O . ARG A 1 195 ? 16.909 -9.765 -15.158 1.00 88.00 195 ARG A O 1
ATOM 1574 N N . ASP A 1 196 ? 18.479 -8.223 -15.599 1.00 80.44 196 ASP A N 1
ATOM 1575 C CA . ASP A 1 196 ? 19.561 -9.151 -15.890 1.00 80.44 196 ASP A CA 1
ATOM 1576 C C . ASP A 1 196 ? 20.412 -9.343 -14.631 1.00 80.44 196 ASP A C 1
ATOM 1578 O O . ASP A 1 196 ? 21.093 -8.420 -14.189 1.00 80.44 196 ASP A O 1
ATOM 1582 N N . ASP A 1 197 ? 20.330 -10.519 -14.008 1.00 61.31 197 ASP A N 1
ATOM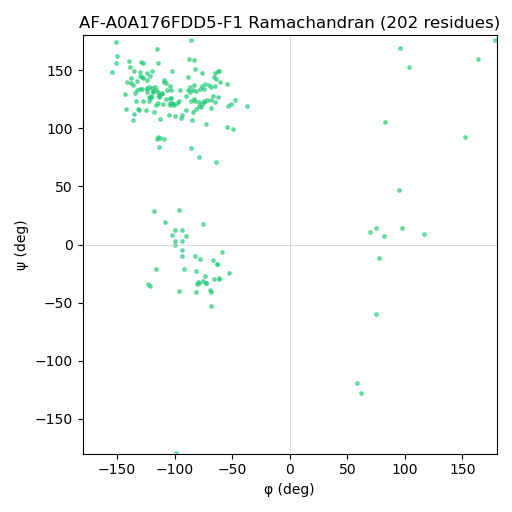 1583 C CA . ASP A 1 197 ? 21.038 -10.816 -12.752 1.00 61.31 197 ASP A CA 1
ATOM 1584 C C . ASP A 1 197 ? 22.403 -11.480 -12.983 1.00 61.31 197 ASP A C 1
ATOM 1586 O O . ASP A 1 197 ? 23.021 -12.006 -12.061 1.00 61.31 197 ASP A O 1
ATOM 1590 N N . SER A 1 198 ? 22.903 -11.483 -14.224 1.00 50.62 198 SER A N 1
ATOM 1591 C CA . SER A 1 198 ? 24.178 -12.117 -14.574 1.00 50.62 198 SER A CA 1
ATOM 1592 C C . SER A 1 198 ? 25.423 -11.330 -14.131 1.00 50.62 198 SER A C 1
ATOM 1594 O O . SER A 1 198 ? 26.514 -11.589 -14.635 1.00 50.62 198 SER A O 1
ATOM 1596 N N . ALA A 1 199 ? 25.306 -10.382 -13.197 1.00 36.78 199 ALA A N 1
ATOM 1597 C CA . ALA A 1 199 ?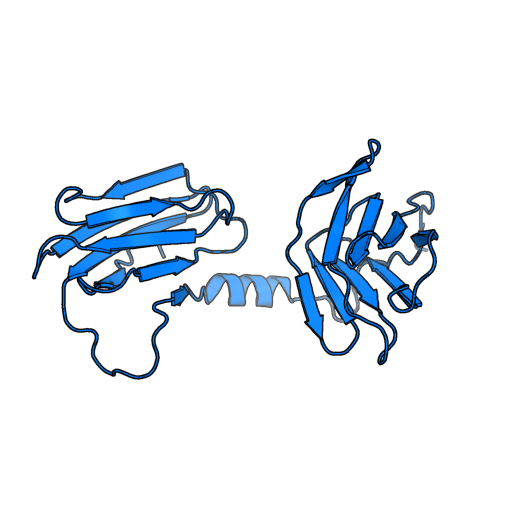 26.426 -9.583 -12.703 1.00 36.78 199 ALA A CA 1
ATOM 1598 C C . ALA A 1 199 ? 26.706 -9.870 -11.218 1.00 36.78 199 ALA A C 1
ATOM 1600 O O . ALA A 1 199 ? 26.158 -9.236 -10.318 1.00 36.78 199 ALA A O 1
ATOM 1601 N N . ILE A 1 200 ? 27.610 -10.822 -10.963 1.00 31.88 200 ILE A N 1
ATOM 1602 C CA . ILE A 1 200 ? 28.263 -10.976 -9.658 1.00 31.88 200 ILE A CA 1
ATOM 1603 C C . ILE A 1 200 ? 29.262 -9.823 -9.520 1.00 31.88 200 ILE A C 1
ATOM 1605 O O . ILE A 1 200 ? 30.332 -9.847 -10.129 1.00 31.88 200 ILE A O 1
ATOM 1609 N N . TYR A 1 201 ? 28.929 -8.810 -8.725 1.00 35.78 201 TYR A N 1
ATOM 1610 C CA . TYR A 1 201 ? 29.893 -7.785 -8.330 1.00 35.78 201 TYR A CA 1
ATOM 1611 C C . TYR A 1 201 ? 30.674 -8.279 -7.108 1.00 35.78 201 TYR A C 1
ATOM 1613 O O . TYR A 1 201 ? 30.143 -8.341 -6.002 1.00 35.78 201 TYR A O 1
ATOM 1621 N N . VAL A 1 202 ? 31.941 -8.645 -7.314 1.00 27.62 202 VAL A N 1
ATOM 1622 C CA . VAL A 1 202 ? 32.910 -8.841 -6.228 1.00 27.62 202 VAL A CA 1
ATOM 1623 C C . VAL A 1 202 ? 33.491 -7.470 -5.890 1.00 27.62 202 VAL A C 1
ATOM 1625 O O . VAL A 1 202 ? 34.157 -6.859 -6.725 1.00 27.62 202 VAL A O 1
ATOM 1628 N N . SER A 1 203 ? 33.215 -6.960 -4.692 1.00 30.75 203 SER A N 1
ATOM 1629 C CA . SER A 1 203 ? 33.884 -5.767 -4.163 1.00 30.75 203 SER A CA 1
ATOM 1630 C C . SER A 1 203 ? 35.282 -6.133 -3.652 1.00 30.75 203 SER A C 1
ATOM 1632 O O . SER A 1 203 ? 35.412 -7.126 -2.935 1.00 30.75 203 SER A O 1
ATOM 1634 N N . ASN A 1 204 ? 36.292 -5.335 -4.013 1.00 34.94 204 ASN A N 1
ATOM 1635 C CA . ASN A 1 204 ? 37.651 -5.382 -3.452 1.00 34.94 204 ASN A CA 1
ATOM 1636 C C . ASN A 1 204 ? 37.719 -4.627 -2.119 1.00 34.94 204 ASN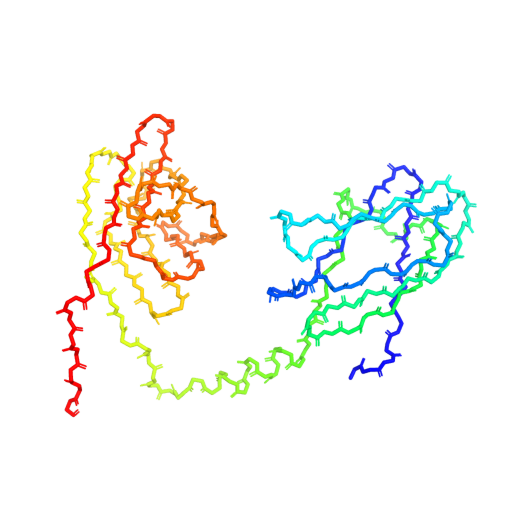 A C 1
ATOM 1638 O O . ASN A 1 204 ? 37.044 -3.575 -2.031 1.00 34.94 204 ASN A O 1
#

pLDDT: mean 70.8, std 16.2, range [27.62, 94.0]

Secondary structure (DSSP, 8-state):
-TTPEEEEEEBTTB-EEEE--TT--EEEEEES-TTTEEEEEETTTSSEEEEEE-STT-EEEEEEEESS-EEEEEEEESPPSS---S--EEE---HHHHHHHHHTT---TT-PPPPB--EEEE--STT--SEEEE-SSEEEEE--TTSPPPEEEEE-TT--EEE--EEEETTEEEEES--SEEEEEETTEEEEEEE---------

Sequence (204 aa):
FENQVFVIETDLRHSTTIHFGPGERFDAVIVGDTESFQVDPIPELGNVLTIKPHVQGASTNMTVITNRRTYSFHLREGAIPGRSGMFFEVRFLYPEDERRAAAASTQPKGFEAPRNYSYRVAGEGDFRPTHIYDDGRYTYFTFPENGRQPAVFKADDQGRERTVNWTQQGNIVRVLGVNQFWTLRIGDEAICALRDDSAIYVSN